Protein AF-A0A9N9PAX4-F1 (afdb_monomer)

Organism: NCBI:txid1348616

Radius of gyration: 26.71 Å; Cα contacts (8 Å, |Δi|>4): 112; chains: 1; bounding box: 55×25×92 Å

Foldseek 3Di:
DCPDPVLLVVLLLVLVVVLLVVLVCCLVPVLVLVLVLLVLLLVLLVVLLVDDLVRCLVCLVVNLVSLVVNLVSLVVSLVVLVVVLVVLVDDDSPVSLVVSCPDDPVSVVSSVVSVVVSVVVSVVSVVVSVVSVVSSVVSVVSSVLSVVCNVVVDSVSSVVVSVVSNVCSVVSNVVSVVVVVVSVVVNVVSVPSDPDPPPCPPVVVVVVVVVVVVVVVVVVVD

Sequence (222 aa):
CYVDEFSSIHNFTTFLKGITNNAKVYSKKILPLSILVIQSIQDFTENYVLIDFDEFKNKINGIANKANKSYEETRCIEKLYNAILESFKTKQDNKDANRAIKKDKESKLAAAAACLIRDVLKTSIENFVTALTKIESFFAILKCELSYLAHNPDESEIKKHYDKCNKGIKTIIGECKYFIGMILDCQANLEVIPDKVNENYVEQWVLKKTSQDRQTISLLES

Mean predicted aligned error: 11.94 Å

Structure (mmCIF, N/CA/C/O backbone):
data_AF-A0A9N9PAX4-F1
#
_entry.id   AF-A0A9N9PAX4-F1
#
loop_
_atom_site.group_PDB
_atom_site.id
_atom_site.type_symbol
_atom_site.label_atom_id
_atom_site.label_alt_id
_atom_site.label_comp_id
_atom_site.label_asym_id
_atom_site.label_entity_id
_atom_site.label_seq_id
_atom_site.pdbx_PDB_ins_code
_atom_site.Cartn_x
_atom_site.Cartn_y
_atom_site.Cartn_z
_atom_site.occupancy
_atom_site.B_iso_or_equiv
_atom_site.auth_seq_id
_atom_site.auth_comp_id
_atom_site.auth_asym_id
_atom_site.auth_atom_id
_atom_site.pdbx_PDB_model_num
ATOM 1 N N . CYS A 1 1 ? 33.512 13.192 -42.344 1.00 34.47 1 CYS A N 1
ATOM 2 C CA . CYS A 1 1 ? 33.618 12.886 -40.901 1.00 34.47 1 CYS A CA 1
ATOM 3 C C . CYS A 1 1 ? 32.754 11.674 -40.568 1.00 34.47 1 CYS A C 1
ATOM 5 O O . CYS A 1 1 ? 31.563 11.823 -40.314 1.00 34.47 1 CYS A O 1
ATOM 7 N N . TYR A 1 2 ? 33.343 10.480 -40.640 1.00 34.81 2 TYR A N 1
ATOM 8 C CA . TYR A 1 2 ? 32.697 9.212 -40.300 1.00 34.81 2 TYR A CA 1
ATOM 9 C C . TYR A 1 2 ? 32.639 9.120 -38.770 1.00 34.81 2 TYR A C 1
ATOM 11 O O . TYR A 1 2 ? 33.615 8.767 -38.120 1.00 34.81 2 TYR A O 1
ATOM 19 N N . VAL A 1 3 ? 31.545 9.578 -38.161 1.00 43.00 3 VAL A N 1
ATOM 20 C CA . VAL A 1 3 ? 31.326 9.321 -36.731 1.00 43.00 3 VAL A CA 1
ATOM 21 C C . VAL A 1 3 ? 30.828 7.883 -36.631 1.00 43.00 3 VAL A C 1
ATOM 23 O O . VAL A 1 3 ? 29.773 7.575 -37.177 1.00 43.00 3 VAL A O 1
ATOM 26 N N . ASP A 1 4 ? 31.615 7.037 -35.986 1.00 52.03 4 ASP A N 1
ATOM 27 C CA . ASP A 1 4 ? 31.502 5.581 -35.923 1.00 52.03 4 ASP A CA 1
ATOM 28 C C . ASP A 1 4 ? 30.078 5.082 -35.577 1.00 52.03 4 ASP A C 1
ATOM 30 O O . ASP A 1 4 ? 29.556 5.348 -34.490 1.00 52.03 4 ASP A O 1
ATOM 34 N N . GLU A 1 5 ? 29.415 4.395 -36.516 1.00 51.00 5 GLU A N 1
ATOM 35 C CA . GLU A 1 5 ? 28.070 3.811 -36.341 1.00 51.00 5 GLU A CA 1
ATOM 36 C C . GLU A 1 5 ? 28.023 2.807 -35.183 1.00 51.00 5 GLU A C 1
ATOM 38 O O . GLU A 1 5 ? 27.016 2.732 -34.470 1.00 51.00 5 GLU A O 1
ATOM 43 N N . PHE A 1 6 ? 29.140 2.123 -34.919 1.00 51.84 6 PHE A N 1
ATOM 44 C CA . PHE A 1 6 ? 29.277 1.178 -33.813 1.00 51.84 6 PHE A CA 1
ATOM 45 C C . PHE A 1 6 ? 29.072 1.841 -32.445 1.00 51.84 6 PHE A C 1
ATOM 47 O O . PHE A 1 6 ? 28.428 1.263 -31.568 1.00 51.84 6 PHE A O 1
ATOM 54 N N . SER A 1 7 ? 29.522 3.090 -32.271 1.00 56.53 7 SER A N 1
ATOM 55 C CA . SER A 1 7 ? 29.315 3.840 -31.025 1.00 56.53 7 SER A CA 1
ATOM 56 C C . SER A 1 7 ? 27.833 4.169 -30.794 1.00 56.53 7 SER A C 1
ATOM 58 O O . SER A 1 7 ? 27.348 4.108 -29.665 1.00 56.53 7 SER A O 1
ATOM 60 N N . SER A 1 8 ? 27.076 4.462 -31.857 1.00 57.47 8 SER A N 1
ATOM 61 C CA . SER A 1 8 ? 25.647 4.797 -31.756 1.00 57.47 8 SER A CA 1
ATOM 62 C C . SER A 1 8 ? 24.784 3.582 -31.404 1.00 57.47 8 SER A C 1
ATOM 64 O O . SER A 1 8 ? 23.891 3.687 -30.561 1.00 57.47 8 SER A O 1
ATOM 66 N N . ILE A 1 9 ? 25.065 2.427 -32.013 1.00 61.84 9 ILE A N 1
ATOM 67 C CA . ILE A 1 9 ? 24.364 1.161 -31.739 1.00 61.84 9 ILE A CA 1
ATOM 68 C C . ILE A 1 9 ? 24.670 0.672 -30.318 1.00 61.84 9 ILE A C 1
ATOM 70 O O . ILE A 1 9 ? 23.765 0.246 -29.595 1.00 61.84 9 ILE A O 1
ATOM 74 N N . HIS A 1 10 ? 25.924 0.805 -29.876 1.00 63.75 10 HIS A N 1
ATOM 75 C CA . HIS A 1 10 ? 26.328 0.478 -28.511 1.00 63.75 10 HIS A CA 1
ATOM 76 C C . HIS A 1 10 ? 25.602 1.336 -27.462 1.00 63.75 10 HIS A C 1
ATOM 78 O O . HIS A 1 10 ? 25.108 0.807 -26.461 1.00 63.75 10 HIS A O 1
ATOM 84 N N . ASN A 1 11 ? 25.472 2.645 -27.710 1.00 61.34 11 ASN A N 1
ATOM 85 C CA . ASN A 1 11 ? 24.754 3.557 -26.816 1.00 61.34 11 ASN A CA 1
ATOM 86 C C . ASN A 1 11 ? 23.261 3.204 -26.733 1.00 61.34 11 ASN A C 1
ATOM 88 O O . ASN A 1 11 ? 22.702 3.146 -25.638 1.00 61.34 11 ASN A O 1
ATOM 92 N N . PHE A 1 12 ? 22.625 2.907 -27.870 1.00 62.06 12 PHE A N 1
ATOM 93 C CA . PHE A 1 12 ? 21.217 2.506 -27.909 1.00 62.06 12 PHE A CA 1
ATOM 94 C C . PHE A 1 12 ? 20.968 1.166 -27.199 1.00 62.06 12 PHE A C 1
ATOM 96 O O . PHE A 1 12 ? 20.048 1.042 -26.393 1.00 62.06 12 PHE A O 1
ATOM 103 N N . THR A 1 13 ? 21.832 0.177 -27.428 1.00 65.06 13 THR A N 1
ATOM 104 C CA . THR A 1 13 ? 21.750 -1.138 -26.774 1.00 65.06 13 THR A CA 1
ATOM 105 C C . THR A 1 13 ? 21.955 -1.032 -25.263 1.00 65.06 13 THR A C 1
ATOM 107 O O . THR A 1 13 ? 21.238 -1.669 -24.490 1.00 65.06 13 THR A O 1
ATOM 110 N N . THR A 1 14 ? 22.901 -0.202 -24.819 1.00 66.75 14 THR A N 1
ATOM 111 C CA . THR A 1 14 ? 23.119 0.090 -23.392 1.00 66.75 14 THR A CA 1
ATOM 112 C C . THR A 1 14 ? 21.885 0.736 -22.765 1.00 66.75 14 THR A C 1
ATOM 114 O O . THR A 1 14 ? 21.444 0.318 -21.695 1.00 66.75 14 THR A O 1
ATOM 117 N N . PHE A 1 15 ? 21.266 1.686 -23.465 1.00 66.75 15 PHE A N 1
ATOM 118 C CA . PHE A 1 15 ? 20.035 2.333 -23.026 1.00 66.75 15 PHE A CA 1
ATOM 119 C C . PHE A 1 15 ? 18.847 1.354 -22.927 1.00 66.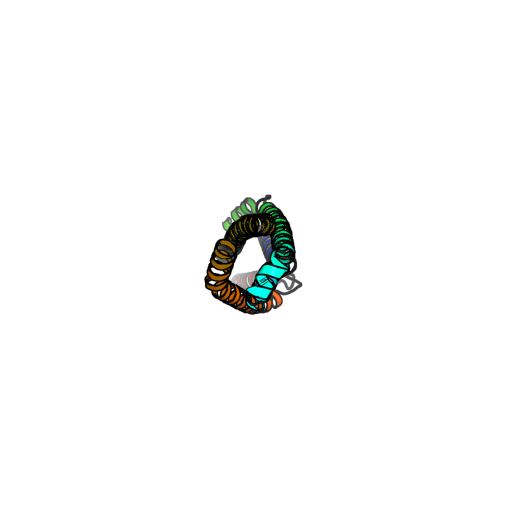75 15 PHE A C 1
ATOM 121 O O . PHE A 1 15 ? 18.178 1.310 -21.893 1.00 66.75 15 PHE A O 1
ATOM 128 N N . LEU A 1 16 ? 18.628 0.493 -23.931 1.00 66.81 16 LEU A N 1
ATOM 129 C CA . LEU A 1 16 ? 17.589 -0.550 -23.887 1.00 66.81 16 LEU A CA 1
ATOM 130 C C . LEU A 1 16 ? 17.791 -1.552 -22.742 1.00 66.81 16 LEU A C 1
ATOM 132 O O . LEU A 1 16 ? 16.827 -1.946 -22.074 1.00 66.81 16 LEU A O 1
ATOM 136 N N . LYS A 1 17 ? 19.043 -1.947 -22.482 1.00 70.81 17 LYS A N 1
ATOM 137 C CA . LYS A 1 17 ? 19.393 -2.775 -21.318 1.00 70.81 17 LYS A CA 1
ATOM 138 C C . LYS A 1 17 ? 19.043 -2.065 -20.010 1.00 70.81 17 LYS A C 1
ATOM 140 O O . LYS A 1 17 ? 18.502 -2.709 -19.114 1.00 70.81 17 LYS A O 1
ATOM 145 N N . GLY A 1 18 ? 19.278 -0.756 -19.922 1.00 67.88 18 GLY A N 1
ATOM 146 C CA . GLY A 1 18 ? 18.869 0.078 -18.789 1.00 67.88 18 GLY A CA 1
ATOM 147 C C . GLY A 1 18 ? 17.359 0.044 -18.537 1.00 67.88 18 GLY A C 1
ATOM 148 O O . GLY A 1 18 ? 16.928 -0.278 -17.432 1.00 67.88 18 GLY A O 1
ATOM 149 N N . ILE A 1 19 ? 16.538 0.272 -19.567 1.00 68.81 19 ILE A N 1
ATOM 150 C CA . ILE A 1 19 ? 15.065 0.221 -19.447 1.00 68.81 19 ILE A CA 1
ATOM 151 C C . ILE A 1 19 ? 14.594 -1.168 -19.032 1.00 68.81 19 ILE A C 1
ATOM 153 O O . ILE A 1 19 ? 13.746 -1.294 -18.151 1.00 68.81 19 ILE A O 1
ATOM 157 N N . THR A 1 20 ? 15.146 -2.215 -19.647 1.00 71.69 20 THR A N 1
ATOM 158 C CA . THR A 1 20 ? 14.759 -3.591 -19.319 1.00 71.69 20 THR A CA 1
ATOM 159 C C . THR A 1 20 ? 15.112 -3.917 -17.874 1.00 71.69 20 THR A C 1
ATOM 161 O O . THR A 1 20 ? 14.304 -4.500 -17.152 1.00 71.69 20 THR A O 1
ATOM 164 N N . ASN A 1 21 ? 16.292 -3.496 -17.415 1.00 73.06 21 ASN A N 1
ATOM 165 C CA . ASN A 1 21 ? 16.671 -3.623 -16.014 1.00 73.06 21 ASN A CA 1
ATOM 166 C C . ASN A 1 21 ? 15.702 -2.861 -15.103 1.00 73.06 21 ASN A C 1
ATOM 168 O O . ASN A 1 21 ? 15.260 -3.429 -14.110 1.00 73.06 21 ASN A O 1
ATOM 172 N N . ASN A 1 22 ? 15.301 -1.639 -15.459 1.00 69.88 22 ASN A N 1
ATOM 173 C CA . ASN A 1 22 ? 14.325 -0.862 -14.690 1.00 69.88 22 ASN A CA 1
ATOM 174 C C . ASN A 1 22 ? 12.957 -1.560 -14.616 1.00 69.88 22 ASN A C 1
ATOM 176 O O . ASN A 1 22 ? 12.382 -1.657 -13.532 1.00 69.88 22 ASN A O 1
ATOM 180 N N . ALA A 1 23 ? 12.462 -2.113 -15.727 1.00 72.94 23 ALA A N 1
ATOM 181 C CA . ALA A 1 23 ? 11.218 -2.883 -15.756 1.00 72.94 23 ALA A CA 1
ATOM 182 C C . ALA A 1 23 ? 11.308 -4.149 -14.884 1.00 72.94 23 ALA A C 1
ATOM 184 O O . ALA A 1 23 ? 10.384 -4.461 -14.131 1.00 72.94 23 ALA A O 1
ATOM 185 N N . LYS A 1 24 ? 12.455 -4.840 -14.901 1.00 75.25 24 LYS A N 1
ATOM 186 C CA . LYS A 1 24 ? 12.714 -5.990 -14.021 1.00 75.25 24 LYS A CA 1
ATOM 187 C C . LYS A 1 24 ? 12.814 -5.591 -12.551 1.00 75.25 24 LYS A C 1
ATOM 189 O O . LYS A 1 24 ? 12.317 -6.324 -11.701 1.00 75.25 24 LYS A O 1
ATOM 194 N N . VAL A 1 25 ? 13.436 -4.456 -12.229 1.00 72.88 25 VAL A N 1
ATOM 195 C CA . VAL A 1 25 ? 13.474 -3.920 -10.859 1.00 72.88 25 VAL A CA 1
ATOM 196 C C . VAL A 1 25 ? 12.058 -3.599 -10.391 1.00 72.88 25 VAL A C 1
ATOM 198 O O . VAL A 1 25 ? 11.683 -4.008 -9.294 1.00 72.88 25 VAL A O 1
ATOM 201 N N . TYR A 1 26 ? 11.241 -2.960 -11.231 1.00 72.56 26 TYR A N 1
ATOM 202 C CA . TYR A 1 26 ? 9.835 -2.721 -10.918 1.00 72.56 26 TYR A CA 1
ATOM 203 C C . TYR A 1 26 ? 9.083 -4.031 -10.642 1.00 72.56 26 TYR A C 1
ATOM 205 O O . TYR A 1 26 ? 8.538 -4.209 -9.555 1.00 72.56 26 TYR A O 1
ATOM 213 N N . SER A 1 27 ? 9.151 -4.988 -11.568 1.00 76.25 27 SER A N 1
ATOM 214 C CA . SER A 1 27 ? 8.491 -6.293 -11.446 1.00 76.25 27 SER A CA 1
ATOM 215 C C . SER A 1 27 ? 8.945 -7.088 -10.214 1.00 76.25 27 SER A C 1
ATOM 217 O O . SER A 1 27 ? 8.116 -7.597 -9.468 1.00 76.25 27 SER A O 1
ATOM 219 N N . LYS A 1 28 ? 10.256 -7.181 -9.957 1.00 75.19 28 LYS A N 1
ATOM 220 C CA . LYS A 1 28 ? 10.811 -8.057 -8.908 1.00 75.19 28 LYS A CA 1
ATOM 221 C C . LYS A 1 28 ? 10.899 -7.410 -7.531 1.00 75.19 28 LYS A C 1
ATOM 223 O O . LYS A 1 28 ? 11.091 -8.124 -6.548 1.00 75.19 28 LYS A O 1
ATOM 228 N N . LYS A 1 29 ? 10.867 -6.079 -7.448 1.00 72.81 29 LYS A N 1
ATOM 229 C CA . LYS A 1 29 ? 11.072 -5.346 -6.189 1.00 72.81 29 LYS A CA 1
ATOM 230 C C . LYS A 1 29 ? 9.888 -4.456 -5.846 1.00 72.81 29 LYS A C 1
ATOM 232 O O . LYS A 1 29 ? 9.397 -4.552 -4.731 1.00 72.81 29 LYS A O 1
ATOM 237 N N . ILE A 1 30 ? 9.416 -3.630 -6.778 1.00 74.25 30 ILE A N 1
ATOM 238 C CA . ILE A 1 30 ? 8.354 -2.652 -6.490 1.00 74.25 30 ILE A CA 1
ATOM 239 C C . ILE A 1 30 ? 7.002 -3.323 -6.354 1.00 74.25 30 ILE A C 1
ATOM 241 O O . ILE A 1 30 ? 6.330 -3.139 -5.345 1.00 74.25 30 ILE A O 1
ATOM 245 N N . LEU A 1 31 ? 6.637 -4.139 -7.337 1.00 77.25 31 LEU A N 1
ATOM 246 C CA . LEU A 1 31 ? 5.312 -4.731 -7.410 1.00 77.25 31 LEU A CA 1
ATOM 247 C C . LEU A 1 31 ? 4.992 -5.646 -6.210 1.00 77.25 31 LEU A C 1
ATOM 249 O O . LEU A 1 31 ? 3.940 -5.451 -5.603 1.00 77.25 31 LEU A O 1
ATOM 253 N N . PRO A 1 32 ? 5.891 -6.548 -5.754 1.00 79.62 32 PRO A N 1
ATOM 254 C CA . PRO A 1 32 ? 5.657 -7.327 -4.538 1.00 79.62 32 PRO A CA 1
ATOM 255 C C . PRO A 1 32 ? 5.479 -6.449 -3.296 1.00 79.62 32 PRO A C 1
ATOM 257 O O . PRO A 1 32 ? 4.654 -6.750 -2.439 1.00 79.62 32 PRO A O 1
ATOM 260 N N . LEU A 1 33 ? 6.213 -5.335 -3.203 1.00 75.81 33 LEU A N 1
ATOM 261 C CA . LEU A 1 33 ? 6.048 -4.387 -2.103 1.00 75.81 33 LEU A CA 1
ATOM 262 C C . LEU A 1 33 ? 4.712 -3.632 -2.199 1.00 75.81 33 LEU A C 1
ATOM 264 O O . LEU A 1 33 ? 4.109 -3.386 -1.160 1.00 75.81 33 LEU A O 1
ATOM 268 N N . SER A 1 34 ? 4.217 -3.295 -3.404 1.00 76.62 34 SER A N 1
ATOM 269 C CA . SER A 1 34 ? 2.865 -2.722 -3.584 1.00 76.62 34 SER A CA 1
ATOM 270 C C . SER A 1 34 ? 1.794 -3.670 -3.048 1.00 76.62 34 SER A C 1
ATOM 272 O O . SER A 1 34 ? 0.882 -3.239 -2.347 1.00 76.62 34 SER A O 1
ATOM 274 N N . ILE A 1 35 ? 1.930 -4.964 -3.359 1.00 82.00 35 ILE A N 1
ATOM 275 C CA . ILE A 1 35 ? 1.006 -6.014 -2.918 1.00 82.00 35 ILE A CA 1
ATOM 276 C C . ILE A 1 35 ? 0.988 -6.092 -1.392 1.00 82.00 35 ILE A C 1
ATOM 278 O O . ILE A 1 35 ? -0.086 -6.058 -0.799 1.00 82.00 35 ILE A O 1
ATOM 282 N N . LEU A 1 36 ? 2.164 -6.123 -0.757 1.00 79.81 36 LEU A N 1
ATOM 283 C CA . LEU A 1 36 ? 2.277 -6.232 0.700 1.00 79.81 36 LEU A CA 1
ATOM 284 C C . LEU A 1 36 ? 1.598 -5.071 1.444 1.00 79.81 36 LEU A C 1
ATOM 286 O O . LEU A 1 36 ? 0.942 -5.304 2.457 1.00 79.81 36 LEU A O 1
ATOM 290 N N . VAL A 1 37 ? 1.707 -3.835 0.941 1.00 77.94 37 VAL A N 1
ATOM 291 C CA . VAL A 1 37 ? 0.999 -2.672 1.518 1.00 77.94 37 VAL A CA 1
ATOM 292 C C . VAL A 1 37 ? -0.502 -2.904 1.495 1.00 77.94 37 VAL A C 1
ATOM 294 O O . VAL A 1 37 ? -1.186 -2.740 2.502 1.00 77.94 37 VAL A O 1
ATOM 297 N N . ILE A 1 38 ? -1.016 -3.239 0.316 1.00 83.69 38 ILE A N 1
ATOM 298 C CA . ILE A 1 38 ? -2.453 -3.302 0.077 1.00 83.69 38 ILE A CA 1
ATOM 299 C C . ILE A 1 38 ? -3.060 -4.469 0.846 1.00 83.69 38 ILE A C 1
ATOM 301 O O . ILE A 1 38 ? -4.136 -4.307 1.414 1.00 83.69 38 ILE A O 1
ATOM 305 N N . GLN A 1 39 ? -2.331 -5.581 0.956 1.00 83.69 39 GLN A N 1
ATOM 306 C CA . GLN A 1 39 ? -2.681 -6.701 1.825 1.00 83.69 39 GLN A CA 1
ATOM 307 C C . GLN A 1 39 ? -2.717 -6.290 3.300 1.00 83.69 39 GLN A C 1
ATOM 309 O O . GLN A 1 39 ? -3.703 -6.574 3.963 1.00 83.69 39 GLN A O 1
ATOM 314 N N . SER A 1 40 ? -1.724 -5.550 3.809 1.00 81.94 40 SER A N 1
ATOM 315 C CA . SER A 1 40 ? -1.742 -5.076 5.206 1.00 81.94 40 SER A CA 1
ATOM 316 C C . SER A 1 40 ? -2.954 -4.178 5.504 1.00 81.94 40 SER A C 1
ATOM 318 O O . SER A 1 40 ? -3.620 -4.332 6.533 1.00 81.94 40 SER A O 1
ATOM 320 N N . ILE A 1 41 ? -3.297 -3.270 4.582 1.00 83.81 41 ILE A N 1
ATOM 321 C CA . ILE A 1 41 ? -4.483 -2.406 4.705 1.00 83.81 41 ILE A CA 1
ATOM 322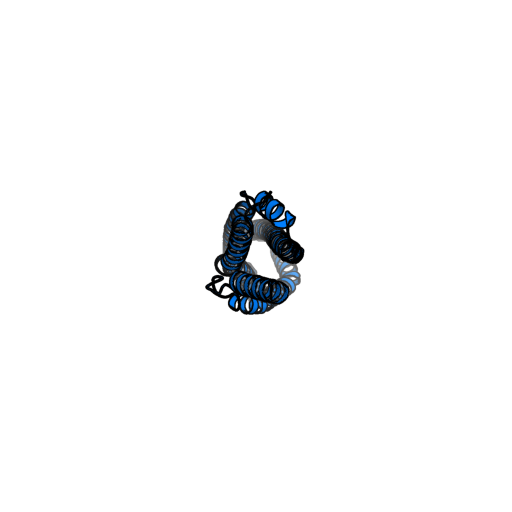 C C . ILE A 1 41 ? -5.765 -3.237 4.651 1.00 83.81 41 ILE A C 1
ATOM 324 O O . ILE A 1 41 ? -6.673 -3.033 5.464 1.00 83.81 41 ILE A O 1
ATOM 328 N N . GLN A 1 42 ? -5.849 -4.172 3.706 1.00 86.94 42 GLN A N 1
ATOM 329 C CA . GLN A 1 42 ? -7.001 -5.050 3.554 1.00 86.94 42 GLN A CA 1
ATOM 330 C C . GLN A 1 42 ? -7.197 -5.903 4.809 1.00 86.94 42 GLN A C 1
ATOM 332 O O . GLN A 1 42 ? -8.279 -5.878 5.384 1.00 86.94 42 GLN A O 1
ATOM 337 N N . ASP A 1 43 ? -6.147 -6.553 5.305 1.00 85.19 43 ASP A N 1
ATOM 338 C CA . ASP A 1 43 ? -6.192 -7.376 6.512 1.00 85.19 43 ASP A CA 1
ATOM 339 C C . ASP A 1 43 ? -6.666 -6.560 7.719 1.00 85.19 43 ASP A C 1
ATOM 341 O O . ASP A 1 43 ? -7.520 -7.010 8.488 1.00 85.19 43 ASP A O 1
ATOM 345 N N . PHE A 1 44 ? -6.152 -5.339 7.902 1.00 85.81 44 PHE A N 1
ATOM 346 C CA . PHE A 1 44 ? -6.608 -4.470 8.987 1.00 85.81 44 PHE A CA 1
ATOM 347 C C . PHE A 1 44 ? -8.102 -4.145 8.862 1.00 85.81 44 PHE A C 1
ATOM 349 O O . PHE A 1 44 ? -8.854 -4.270 9.832 1.00 85.81 44 PHE A O 1
ATOM 356 N N . THR A 1 45 ? -8.530 -3.730 7.670 1.00 86.25 45 THR A N 1
ATOM 357 C CA . THR A 1 45 ? -9.900 -3.264 7.429 1.00 86.25 45 THR A CA 1
ATOM 358 C C . THR A 1 45 ? -10.927 -4.391 7.458 1.00 86.25 45 THR A C 1
ATOM 360 O O . THR A 1 45 ? -12.000 -4.215 8.037 1.00 86.25 45 THR A O 1
ATOM 363 N N . GLU A 1 46 ? -10.589 -5.566 6.930 1.00 85.38 46 GLU A N 1
ATOM 364 C CA . GLU A 1 46 ? -11.423 -6.767 6.988 1.00 85.38 46 GLU A CA 1
ATOM 365 C C . GLU A 1 46 ? -11.588 -7.264 8.429 1.00 85.38 46 GLU A C 1
ATOM 367 O O . GLU A 1 46 ? -12.698 -7.575 8.853 1.00 85.38 46 GLU A O 1
ATOM 372 N N . ASN A 1 47 ? -10.529 -7.239 9.241 1.00 83.88 47 ASN A N 1
ATOM 373 C CA . ASN A 1 47 ? -10.645 -7.576 10.662 1.00 83.88 47 ASN A CA 1
ATOM 374 C C . ASN A 1 47 ? -11.554 -6.606 11.435 1.00 83.88 47 ASN A C 1
ATOM 376 O O . ASN A 1 47 ? -12.208 -7.013 12.392 1.00 83.88 47 ASN A O 1
ATOM 380 N N . TYR A 1 48 ? -11.585 -5.331 11.047 1.00 83.50 48 TYR A N 1
ATOM 381 C CA . TYR A 1 48 ? -12.397 -4.313 11.715 1.00 83.50 48 TYR A CA 1
ATOM 382 C C . TYR A 1 48 ? -13.897 -4.473 11.411 1.00 83.50 48 TYR A C 1
ATOM 384 O O . TYR A 1 48 ? -14.719 -4.232 12.287 1.00 83.50 48 TYR A O 1
ATOM 392 N N . VAL A 1 49 ? -14.277 -4.904 10.200 1.00 83.31 49 VAL A N 1
ATOM 393 C CA . VAL A 1 49 ? -15.701 -5.114 9.847 1.00 83.31 49 VAL A CA 1
ATOM 394 C C . VAL A 1 49 ? -16.309 -6.384 10.427 1.00 83.31 49 VAL A C 1
ATOM 396 O O . VAL A 1 49 ? -17.531 -6.496 10.470 1.00 83.31 49 VAL A O 1
ATOM 399 N N . LEU A 1 50 ? -15.480 -7.353 10.818 1.00 86.50 50 LEU A N 1
ATOM 400 C CA . LEU A 1 50 ? -15.945 -8.646 11.324 1.00 86.50 50 LEU A CA 1
ATOM 401 C C . LEU A 1 50 ? -16.416 -8.594 12.778 1.00 86.50 50 LEU A C 1
ATOM 403 O O . LEU A 1 50 ? -17.095 -9.518 13.214 1.00 86.50 50 LEU A O 1
ATOM 407 N N . ILE A 1 51 ? -16.060 -7.539 13.508 1.00 89.19 51 ILE A N 1
ATOM 408 C CA . ILE A 1 51 ? -16.373 -7.401 14.929 1.00 89.19 51 ILE A CA 1
ATOM 409 C C . ILE A 1 51 ? -17.576 -6.477 15.133 1.00 89.19 51 ILE A C 1
ATOM 411 O O . ILE A 1 51 ? -17.701 -5.416 14.506 1.00 89.19 51 ILE A O 1
ATOM 415 N N . ASP A 1 52 ? -18.476 -6.874 16.027 1.00 92.81 52 ASP A N 1
ATOM 416 C CA . ASP A 1 52 ? -19.586 -6.023 16.449 1.00 92.81 52 ASP A CA 1
ATOM 417 C C . ASP A 1 52 ? -19.116 -4.920 17.418 1.00 92.81 52 ASP A C 1
ATOM 419 O O . ASP A 1 52 ? -17.930 -4.784 17.731 1.00 92.81 52 ASP A O 1
ATOM 423 N N . PHE A 1 53 ? -20.046 -4.070 17.854 1.00 92.62 53 PHE A N 1
ATOM 424 C CA . PHE A 1 53 ? -19.717 -2.953 18.736 1.00 92.62 53 PHE A CA 1
ATOM 425 C C . PHE A 1 53 ? -19.200 -3.406 20.111 1.00 92.62 53 PHE A C 1
ATOM 427 O O . PHE A 1 53 ? -18.257 -2.808 20.635 1.00 92.62 53 PHE A O 1
ATOM 434 N N . ASP A 1 54 ? -19.785 -4.456 20.684 1.00 93.31 54 ASP A N 1
ATOM 435 C CA . ASP A 1 54 ? -19.409 -4.941 22.013 1.00 93.31 54 ASP A CA 1
ATOM 436 C C . ASP A 1 54 ? -18.024 -5.594 21.966 1.00 93.31 54 ASP A C 1
ATOM 438 O O . ASP A 1 54 ? -17.163 -5.345 22.817 1.00 93.31 54 ASP A O 1
ATOM 442 N N . GLU A 1 55 ? -17.761 -6.372 20.919 1.00 92.69 55 GLU A N 1
ATOM 443 C CA . GLU A 1 55 ? -16.455 -6.950 20.644 1.00 92.69 55 GLU A CA 1
ATOM 444 C C . GLU A 1 55 ? -15.402 -5.867 20.366 1.00 92.69 55 GLU A C 1
ATOM 446 O O . GLU A 1 55 ? -14.294 -5.941 20.909 1.00 92.69 55 GLU A O 1
ATOM 451 N N . PHE A 1 56 ? -15.745 -4.832 19.592 1.00 92.69 56 PHE A N 1
ATOM 452 C CA . PHE A 1 56 ? -14.885 -3.668 19.362 1.00 92.69 56 PHE A CA 1
ATOM 453 C C . PHE A 1 56 ? -14.496 -2.984 20.673 1.00 92.69 56 PHE A C 1
ATOM 455 O O . PHE A 1 56 ? -13.305 -2.791 20.937 1.00 92.69 56 PHE A O 1
ATOM 462 N N . LYS A 1 57 ? -15.482 -2.674 21.521 1.00 92.69 57 LYS A N 1
ATOM 463 C CA . LYS A 1 57 ? -15.278 -2.034 22.826 1.00 92.69 57 LYS A CA 1
ATOM 464 C C . LYS A 1 57 ? -14.344 -2.867 23.707 1.00 92.69 57 LYS A C 1
ATOM 466 O O . LYS A 1 57 ? -13.380 -2.336 24.257 1.00 92.69 57 LYS A O 1
ATOM 471 N N . ASN A 1 58 ? -14.565 -4.179 23.772 1.00 92.38 58 ASN A N 1
ATOM 472 C CA . ASN A 1 58 ? -13.748 -5.095 24.572 1.00 92.38 58 ASN A CA 1
ATOM 473 C C . ASN A 1 58 ? -12.320 -5.275 24.026 1.00 92.38 58 ASN A C 1
ATOM 475 O O . ASN A 1 58 ? -11.398 -5.582 24.784 1.00 92.38 58 ASN A O 1
ATOM 479 N N . LYS A 1 59 ? -12.114 -5.086 22.717 1.00 92.50 59 LYS A N 1
ATOM 480 C CA . LYS A 1 59 ? -10.823 -5.304 22.042 1.00 92.50 59 LYS A CA 1
ATOM 481 C C . LYS A 1 59 ? -10.110 -4.017 21.640 1.00 92.50 59 LYS A C 1
ATOM 483 O O . LYS A 1 59 ? -9.073 -4.104 20.981 1.00 92.50 59 LYS A O 1
ATOM 488 N N . ILE A 1 60 ? -10.589 -2.845 22.056 1.00 91.94 60 ILE A N 1
ATOM 489 C CA . ILE A 1 60 ? -10.093 -1.545 21.581 1.00 91.94 60 ILE A CA 1
ATOM 490 C C . ILE A 1 60 ? -8.569 -1.381 21.713 1.00 91.94 60 ILE A C 1
ATOM 492 O O . ILE A 1 60 ? -7.920 -0.926 20.775 1.00 91.94 60 ILE A O 1
ATOM 496 N N . ASN A 1 61 ? -7.967 -1.877 22.801 1.00 90.94 61 ASN A N 1
ATOM 497 C CA . ASN A 1 61 ? -6.508 -1.915 22.979 1.00 90.94 61 ASN A CA 1
ATOM 498 C C . ASN A 1 61 ? -5.797 -2.799 21.939 1.00 90.94 61 ASN A C 1
ATOM 500 O O . ASN A 1 61 ? -4.776 -2.420 21.367 1.00 90.94 61 ASN A O 1
ATOM 504 N N . GLY A 1 62 ? -6.342 -3.985 21.662 1.00 90.94 62 GLY A N 1
ATOM 505 C CA . GLY A 1 62 ? -5.813 -4.878 20.632 1.00 90.94 62 GLY A CA 1
ATOM 506 C C . GLY A 1 62 ? -5.926 -4.271 19.232 1.00 90.94 62 GLY A C 1
ATOM 507 O O . GLY A 1 62 ? -5.016 -4.420 18.418 1.00 90.94 62 GLY A O 1
ATOM 508 N N . ILE A 1 63 ? -7.008 -3.538 18.967 1.00 90.69 63 ILE A N 1
ATOM 509 C CA . ILE A 1 63 ? -7.225 -2.836 17.697 1.00 90.69 63 ILE A CA 1
ATOM 510 C C . ILE A 1 63 ? -6.260 -1.651 17.572 1.00 90.69 63 ILE A C 1
ATOM 512 O O . ILE A 1 63 ? -5.657 -1.484 16.514 1.00 90.69 63 ILE A O 1
ATOM 516 N N . ALA A 1 64 ? -6.027 -0.893 18.649 1.00 91.19 64 ALA A N 1
ATOM 517 C CA . ALA A 1 64 ? -5.020 0.170 18.689 1.00 91.19 64 ALA A CA 1
ATOM 518 C C . ALA A 1 64 ? -3.616 -0.371 18.371 1.00 91.19 64 ALA A C 1
ATOM 520 O O . ALA A 1 64 ? -2.894 0.202 17.553 1.00 91.19 64 ALA A O 1
ATOM 521 N N . ASN A 1 65 ? -3.253 -1.523 18.944 1.00 90.19 65 ASN A N 1
ATOM 522 C CA . ASN A 1 65 ? -1.983 -2.192 18.659 1.00 90.19 65 ASN A CA 1
ATOM 523 C C . ASN A 1 65 ? -1.876 -2.641 17.196 1.00 90.19 65 ASN A C 1
ATOM 525 O O . ASN A 1 65 ? -0.831 -2.449 16.572 1.00 90.19 65 ASN A O 1
ATOM 529 N N . LYS A 1 66 ? -2.953 -3.196 16.621 1.00 88.69 66 LYS A N 1
ATOM 530 C CA . LYS A 1 66 ? -3.000 -3.541 15.191 1.00 88.69 66 LYS A CA 1
ATOM 531 C C . LYS A 1 66 ? -2.857 -2.299 14.308 1.00 88.69 66 LYS A C 1
ATOM 533 O O . LYS A 1 66 ? -2.054 -2.324 13.385 1.00 88.69 66 LYS A O 1
ATOM 538 N N . ALA A 1 67 ? -3.551 -1.206 14.629 1.00 87.94 67 ALA A N 1
ATOM 539 C CA . ALA A 1 67 ? -3.438 0.058 13.898 1.00 87.94 67 ALA A CA 1
ATOM 540 C C . ALA A 1 67 ? -2.009 0.619 13.967 1.00 87.94 67 ALA A C 1
ATOM 542 O O . ALA A 1 67 ? -1.480 1.094 12.966 1.00 87.94 67 ALA A O 1
ATOM 543 N N . ASN A 1 68 ? -1.345 0.504 15.123 1.00 89.38 68 ASN A N 1
ATOM 544 C CA . ASN A 1 68 ? 0.059 0.878 15.267 1.00 89.38 68 ASN A CA 1
ATOM 545 C C . ASN A 1 68 ? 0.996 -0.028 14.451 1.00 89.38 68 ASN A C 1
ATOM 547 O O . ASN A 1 68 ? 1.959 0.458 13.866 1.00 89.38 68 ASN A O 1
ATOM 551 N N . LYS A 1 69 ? 0.713 -1.332 14.367 1.00 88.44 69 LYS A N 1
ATOM 552 C CA . LYS A 1 69 ? 1.476 -2.243 13.505 1.00 88.44 69 LYS A CA 1
ATOM 553 C C . LYS A 1 69 ? 1.334 -1.857 12.029 1.00 88.44 69 LYS A C 1
ATOM 555 O O . LYS A 1 69 ? 2.347 -1.708 11.355 1.00 88.44 69 LYS A O 1
ATOM 560 N N . SER A 1 70 ? 0.109 -1.617 11.556 1.00 85.56 70 SER A N 1
ATOM 561 C CA . SER A 1 70 ? -0.156 -1.167 10.181 1.00 85.56 70 SER A CA 1
ATOM 562 C C . SER A 1 70 ? 0.475 0.198 9.880 1.00 85.56 70 SER A C 1
ATOM 564 O O . SER A 1 70 ? 0.977 0.406 8.776 1.00 85.56 70 SER A O 1
ATOM 566 N N . TYR A 1 71 ? 0.521 1.106 10.865 1.00 88.69 71 TYR A N 1
ATOM 567 C CA . TYR A 1 71 ? 1.278 2.360 10.779 1.00 88.69 71 TYR A CA 1
ATOM 568 C C . TYR A 1 71 ? 2.770 2.104 10.512 1.00 88.69 71 TYR A C 1
ATOM 570 O O . TYR A 1 71 ? 3.309 2.607 9.527 1.00 88.69 71 TYR A O 1
ATOM 578 N N . GLU A 1 72 ? 3.434 1.297 11.346 1.00 86.88 72 GLU A N 1
ATOM 579 C CA . GLU A 1 72 ? 4.870 1.020 11.193 1.00 86.88 72 GLU A CA 1
ATOM 580 C C . GLU A 1 72 ? 5.186 0.256 9.898 1.00 86.88 72 GLU A C 1
ATOM 582 O O . GLU A 1 72 ? 6.189 0.546 9.243 1.00 86.88 72 GLU A O 1
ATOM 587 N N . GLU A 1 73 ? 4.325 -0.681 9.491 1.00 83.94 73 GLU A N 1
ATOM 588 C CA . GLU A 1 73 ? 4.444 -1.397 8.215 1.00 83.94 73 GLU A CA 1
ATOM 589 C C . GLU A 1 73 ? 4.331 -0.435 7.025 1.00 83.94 73 GLU A C 1
ATOM 591 O O . GLU A 1 73 ? 5.225 -0.409 6.176 1.00 83.94 73 GLU A O 1
ATOM 596 N N . THR A 1 74 ? 3.296 0.413 6.996 1.00 83.56 74 THR A N 1
ATOM 597 C CA . THR A 1 74 ? 3.094 1.406 5.925 1.00 83.56 74 THR A CA 1
ATOM 598 C C . THR A 1 74 ? 4.279 2.363 5.840 1.00 83.56 74 THR A C 1
ATOM 600 O O . THR A 1 74 ? 4.826 2.573 4.759 1.00 83.56 74 THR A O 1
ATOM 603 N N . ARG A 1 75 ? 4.738 2.874 6.986 1.00 85.06 75 ARG A N 1
ATOM 604 C CA . ARG A 1 75 ? 5.893 3.772 7.092 1.00 85.06 75 ARG A CA 1
ATOM 605 C C . ARG A 1 75 ? 7.192 3.115 6.622 1.00 85.06 75 ARG A C 1
ATOM 607 O O . ARG A 1 75 ? 8.022 3.748 5.966 1.00 85.06 75 ARG A O 1
ATOM 614 N N . CYS A 1 76 ? 7.410 1.847 6.969 1.00 83.88 76 CYS A N 1
ATOM 615 C CA . CYS A 1 76 ? 8.571 1.091 6.502 1.00 83.88 76 CYS A CA 1
ATOM 616 C C . CYS A 1 76 ? 8.544 0.943 4.977 1.00 83.88 76 CYS A C 1
ATOM 618 O O . CYS A 1 76 ? 9.554 1.183 4.308 1.00 83.88 76 CYS A O 1
ATOM 620 N N . ILE A 1 77 ? 7.377 0.618 4.419 1.00 80.50 77 ILE A N 1
ATOM 621 C CA . ILE A 1 77 ? 7.224 0.457 2.977 1.00 80.50 77 ILE A CA 1
ATOM 622 C C . ILE A 1 77 ? 7.363 1.804 2.257 1.00 80.50 77 ILE A C 1
ATOM 624 O O . ILE A 1 77 ? 8.059 1.864 1.245 1.00 80.50 77 ILE A O 1
ATOM 628 N N . GLU A 1 78 ? 6.836 2.903 2.800 1.00 83.50 78 GLU A N 1
ATOM 629 C CA . GLU A 1 78 ? 7.054 4.248 2.248 1.00 83.50 78 GLU A CA 1
ATOM 630 C C . GLU A 1 78 ? 8.551 4.574 2.122 1.00 83.50 78 GLU A C 1
ATOM 632 O O . GLU A 1 78 ? 9.013 5.012 1.065 1.00 83.50 78 GLU A O 1
ATOM 637 N N . LYS A 1 79 ? 9.348 4.284 3.159 1.00 82.50 79 LYS A N 1
ATOM 638 C CA . LYS A 1 79 ? 10.809 4.474 3.115 1.00 82.50 79 LYS A CA 1
ATOM 639 C C . LYS A 1 79 ? 11.472 3.652 2.010 1.00 82.50 79 LYS A C 1
ATOM 641 O O . LYS A 1 79 ? 12.382 4.156 1.351 1.00 82.50 79 LYS A O 1
ATOM 646 N N . LEU A 1 80 ? 11.025 2.414 1.788 1.00 78.50 80 LEU A N 1
ATOM 647 C CA . LEU A 1 80 ? 11.522 1.578 0.690 1.00 78.50 80 LEU A CA 1
ATOM 648 C C . LEU A 1 80 ? 11.173 2.187 -0.674 1.00 78.50 80 LEU A C 1
ATOM 650 O O . LEU A 1 80 ? 12.046 2.280 -1.538 1.00 78.50 80 LEU A O 1
ATOM 654 N N . TYR A 1 81 ? 9.937 2.659 -0.856 1.00 77.94 81 TYR A N 1
ATOM 655 C CA . TYR A 1 81 ? 9.517 3.333 -2.088 1.00 77.94 81 TYR A CA 1
ATOM 656 C C . TYR A 1 81 ? 10.314 4.608 -2.356 1.00 77.94 81 TYR A C 1
ATOM 658 O O . TYR A 1 81 ? 10.754 4.824 -3.484 1.00 77.94 81 TYR A O 1
ATOM 666 N N . ASN A 1 82 ? 10.565 5.413 -1.324 1.00 79.19 82 ASN A N 1
ATOM 667 C CA . ASN A 1 82 ? 11.409 6.599 -1.427 1.00 79.19 82 ASN A CA 1
ATOM 668 C C . ASN A 1 82 ? 12.851 6.240 -1.814 1.00 79.19 82 ASN A C 1
ATOM 670 O O . ASN A 1 82 ? 13.414 6.868 -2.707 1.00 79.19 82 ASN A O 1
ATOM 674 N N . ALA A 1 83 ? 13.436 5.192 -1.224 1.00 76.75 83 ALA A N 1
ATOM 675 C CA . ALA A 1 83 ? 14.774 4.727 -1.599 1.00 76.75 83 ALA A CA 1
ATOM 676 C C . ALA A 1 83 ? 14.846 4.274 -3.069 1.00 76.75 83 ALA A C 1
ATOM 678 O O . ALA A 1 83 ? 15.823 4.563 -3.764 1.00 76.75 83 ALA A O 1
ATOM 679 N N . ILE A 1 84 ? 13.800 3.608 -3.569 1.00 72.94 84 ILE A N 1
ATOM 680 C CA . ILE A 1 84 ? 13.734 3.240 -4.985 1.00 72.94 84 ILE A CA 1
ATOM 681 C C . ILE A 1 84 ? 13.543 4.483 -5.860 1.00 72.94 84 ILE A C 1
ATOM 683 O O . ILE A 1 84 ? 14.237 4.621 -6.866 1.00 72.94 84 ILE A O 1
ATOM 687 N N . LEU A 1 85 ? 12.673 5.418 -5.484 1.00 74.06 85 LEU A N 1
ATOM 688 C CA . LEU A 1 85 ? 12.488 6.665 -6.223 1.00 74.06 85 LEU A CA 1
ATOM 689 C C . LEU A 1 85 ? 13.803 7.456 -6.339 1.00 74.06 85 LEU A C 1
ATOM 691 O O . LEU A 1 85 ? 14.107 7.985 -7.407 1.00 74.06 85 LEU A O 1
ATOM 695 N N . GLU A 1 86 ? 14.620 7.485 -5.284 1.00 73.19 86 GLU A N 1
ATOM 696 C CA . GLU A 1 86 ? 15.964 8.073 -5.330 1.00 73.19 86 GLU A CA 1
ATOM 697 C C . GLU A 1 86 ? 16.892 7.338 -6.309 1.00 73.19 86 GLU A C 1
ATOM 699 O O . GLU A 1 86 ? 17.628 7.988 -7.052 1.00 73.19 86 GLU A O 1
ATOM 704 N N . SER A 1 87 ? 16.800 6.006 -6.410 1.00 66.81 87 SER A N 1
ATOM 705 C CA . SER A 1 87 ? 17.555 5.237 -7.415 1.00 66.81 87 SER A CA 1
ATOM 706 C C . SER A 1 87 ? 17.164 5.571 -8.861 1.00 66.81 87 SER A C 1
ATOM 708 O O . SER A 1 87 ? 18.005 5.512 -9.753 1.00 66.81 87 SER A O 1
ATOM 710 N N . PHE A 1 88 ? 15.917 6.002 -9.093 1.00 63.56 88 PHE A N 1
ATOM 711 C CA . PHE A 1 88 ? 15.469 6.523 -10.389 1.00 63.56 88 PHE A CA 1
ATOM 712 C C . PHE A 1 88 ? 15.940 7.966 -10.654 1.00 63.56 88 PHE A C 1
ATOM 714 O O . PHE A 1 88 ? 15.923 8.413 -11.803 1.00 63.56 88 PHE A O 1
ATOM 721 N N . LYS A 1 89 ? 16.361 8.714 -9.621 1.00 65.75 89 LYS A N 1
ATOM 722 C CA . LYS A 1 89 ? 16.891 10.087 -9.742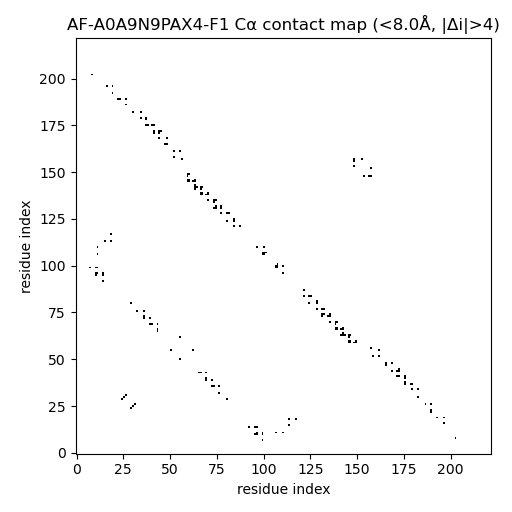 1.00 65.75 89 LYS A CA 1
ATOM 723 C C . LYS A 1 89 ? 18.405 10.114 -9.982 1.00 65.75 89 LYS A C 1
ATOM 725 O O . LYS A 1 89 ? 18.911 11.067 -10.586 1.00 65.75 89 LYS A O 1
ATOM 730 N N . THR A 1 90 ? 19.155 9.104 -9.535 1.00 51.22 90 THR A N 1
ATOM 731 C CA . THR A 1 90 ? 20.621 9.092 -9.625 1.00 51.22 90 THR A CA 1
ATOM 732 C C . THR A 1 90 ? 21.161 8.678 -11.002 1.00 51.22 90 THR A C 1
ATOM 734 O O . THR A 1 90 ? 21.531 7.538 -11.234 1.00 51.22 90 THR A O 1
ATOM 737 N N . LYS A 1 91 ? 21.374 9.719 -11.824 1.00 53.66 91 LYS A N 1
ATOM 738 C CA . LYS A 1 91 ? 22.491 9.938 -12.776 1.00 53.66 91 LYS A CA 1
ATOM 739 C C . LYS A 1 91 ? 22.537 9.118 -14.089 1.00 53.66 91 LYS A C 1
ATOM 741 O O . LYS A 1 91 ? 22.507 7.903 -14.104 1.00 53.66 91 LYS A O 1
ATOM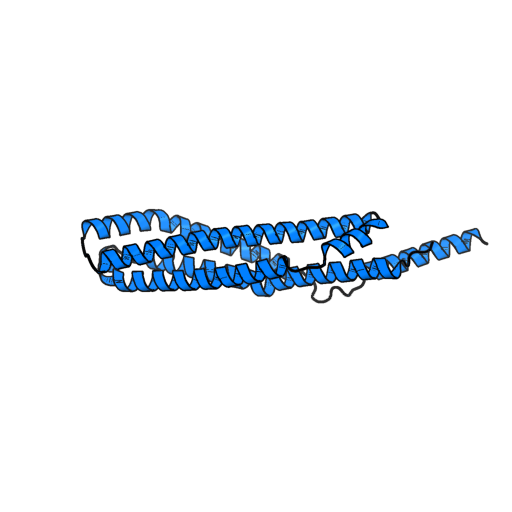 746 N N . GLN A 1 92 ? 22.823 9.865 -15.168 1.00 44.69 92 GLN A N 1
ATOM 747 C CA . GLN A 1 92 ? 23.517 9.478 -16.417 1.00 44.69 92 GLN A CA 1
ATOM 748 C C . GLN A 1 92 ? 22.694 9.258 -17.711 1.00 44.69 92 GLN A C 1
ATOM 750 O O . GLN A 1 92 ? 23.182 9.649 -18.769 1.00 44.69 92 GLN A O 1
ATOM 755 N N . ASP A 1 93 ? 21.441 8.797 -17.680 1.00 51.88 93 ASP A N 1
ATOM 756 C CA . ASP A 1 93 ? 20.760 8.351 -18.924 1.00 51.88 93 ASP A CA 1
ATOM 757 C C . ASP A 1 93 ? 20.418 9.463 -19.935 1.00 51.88 93 ASP A C 1
ATOM 759 O O . ASP A 1 93 ? 20.286 9.229 -21.139 1.00 51.88 93 ASP A O 1
ATOM 763 N N . ASN A 1 94 ? 20.291 10.708 -19.470 1.00 51.34 94 ASN A N 1
ATOM 764 C CA . ASN A 1 94 ? 19.777 11.794 -20.306 1.00 51.34 94 ASN A CA 1
ATOM 765 C C . ASN A 1 94 ? 20.822 12.353 -21.294 1.00 51.34 94 ASN A C 1
ATOM 767 O O . ASN A 1 94 ? 20.461 12.958 -22.300 1.00 51.34 94 ASN A O 1
ATOM 771 N N . LYS A 1 95 ? 22.128 12.181 -21.044 1.00 49.81 95 LYS A N 1
ATOM 772 C CA . LYS A 1 95 ? 23.175 12.691 -21.956 1.00 49.81 95 LYS A CA 1
ATOM 773 C C . LYS A 1 95 ? 23.469 11.727 -23.108 1.00 49.81 95 LYS A C 1
ATOM 775 O O . LYS A 1 95 ? 23.727 12.190 -24.220 1.00 49.81 95 LYS A O 1
ATOM 780 N N . ASP A 1 96 ? 23.363 10.424 -22.867 1.00 49.44 96 ASP A N 1
ATOM 781 C CA . ASP A 1 96 ? 23.656 9.393 -23.866 1.00 49.44 96 ASP A CA 1
ATOM 782 C C . ASP A 1 96 ? 22.458 9.128 -24.792 1.00 49.44 96 ASP A C 1
ATOM 784 O O . ASP A 1 96 ? 22.648 9.025 -26.008 1.00 49.44 96 ASP A O 1
ATOM 788 N N . ALA A 1 97 ? 21.218 9.198 -24.277 1.00 48.91 97 ALA A N 1
ATOM 789 C CA . ALA A 1 97 ? 20.007 9.228 -25.107 1.00 48.91 97 ALA A CA 1
ATOM 790 C C . ALA A 1 97 ? 20.015 10.428 -26.078 1.00 48.91 97 ALA A C 1
ATOM 792 O O . ALA A 1 97 ? 19.822 10.265 -27.283 1.00 48.91 97 ALA A O 1
ATOM 793 N N . ASN A 1 98 ? 20.358 11.629 -25.591 1.00 47.72 98 ASN A N 1
ATOM 794 C CA . ASN A 1 98 ? 20.464 12.845 -26.411 1.00 47.72 98 ASN A CA 1
ATOM 795 C C . ASN A 1 98 ? 21.603 12.813 -27.450 1.00 47.72 98 ASN A C 1
ATOM 797 O O . ASN A 1 98 ? 21.526 13.516 -28.463 1.00 47.72 98 ASN A O 1
ATOM 801 N N . ARG A 1 99 ? 22.647 11.995 -27.251 1.00 49.12 99 ARG A N 1
ATOM 802 C CA . ARG A 1 99 ? 23.688 11.749 -28.267 1.00 49.12 99 ARG A CA 1
ATOM 803 C C . ARG A 1 99 ? 23.246 10.739 -29.328 1.00 49.12 99 ARG A C 1
ATOM 805 O O . ARG A 1 99 ? 23.495 10.990 -30.507 1.00 49.12 99 ARG A O 1
ATOM 812 N N . ALA A 1 100 ? 22.566 9.656 -28.943 1.00 49.44 100 ALA A N 1
ATOM 813 C CA . ALA A 1 100 ? 22.035 8.646 -29.871 1.00 49.44 100 ALA A CA 1
ATOM 814 C C . ALA A 1 100 ? 20.919 9.202 -30.784 1.00 49.44 100 ALA A C 1
ATOM 816 O O . ALA A 1 100 ? 20.820 8.830 -31.954 1.00 49.44 100 ALA A O 1
ATOM 817 N N . ILE A 1 101 ? 20.154 10.180 -30.284 1.00 50.84 101 ILE A N 1
ATOM 818 C CA . ILE A 1 101 ? 19.103 10.923 -31.002 1.00 50.84 101 ILE A CA 1
ATOM 819 C C . ILE A 1 101 ? 19.613 11.615 -32.284 1.00 50.84 101 ILE A C 1
ATOM 821 O O . ILE A 1 101 ? 18.809 11.973 -33.139 1.00 50.84 101 ILE A O 1
ATOM 825 N N . LYS A 1 102 ? 20.921 11.817 -32.499 1.00 50.41 102 LYS A N 1
ATOM 826 C CA . LYS A 1 102 ? 21.403 12.668 -33.606 1.00 50.41 102 LYS A CA 1
ATOM 827 C C . LYS A 1 102 ? 21.463 12.041 -35.007 1.00 50.41 102 LYS A C 1
ATOM 829 O O . LYS A 1 102 ? 21.716 12.805 -35.935 1.00 50.41 102 LYS A O 1
ATOM 834 N N . LYS A 1 103 ? 21.226 10.737 -35.211 1.00 54.00 103 LYS A N 1
ATOM 835 C CA . LYS A 1 103 ? 21.552 10.107 -36.513 1.00 54.00 103 LYS A CA 1
ATOM 836 C C . LYS A 1 103 ? 20.455 9.349 -37.266 1.00 54.00 103 LYS A C 1
ATOM 838 O O . LYS A 1 103 ? 20.572 9.274 -38.480 1.00 54.00 103 LYS A O 1
ATOM 843 N N . ASP A 1 104 ? 19.387 8.8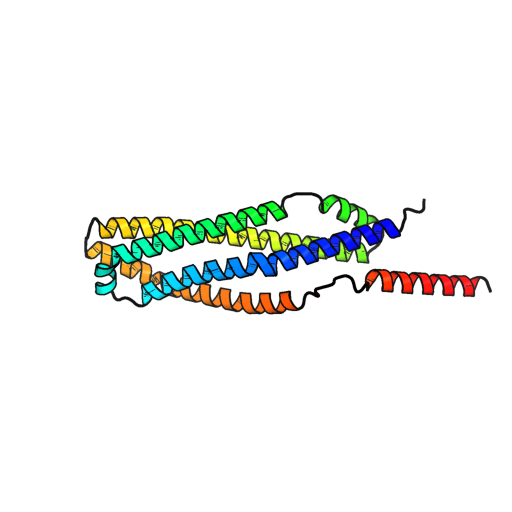73 -36.624 1.00 62.19 104 ASP A N 1
ATOM 844 C CA . ASP A 1 104 ? 18.343 8.102 -37.320 1.00 62.19 104 ASP A CA 1
ATOM 845 C C . ASP A 1 104 ? 16.934 8.302 -36.716 1.00 62.19 104 ASP A C 1
ATOM 847 O O . ASP A 1 104 ? 16.795 8.559 -35.516 1.00 62.19 104 ASP A O 1
ATOM 851 N N . LYS A 1 105 ? 15.881 8.247 -37.547 1.00 61.28 105 LYS A N 1
ATOM 852 C CA . LYS A 1 105 ? 14.484 8.487 -37.126 1.00 61.28 105 LYS A CA 1
ATOM 853 C C . LYS A 1 105 ? 13.94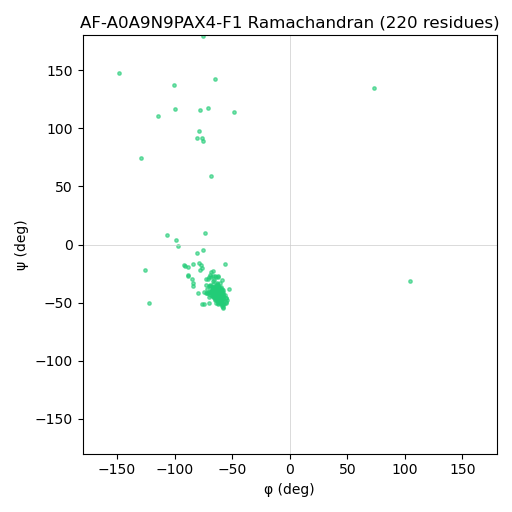7 7.372 -36.225 1.00 61.28 105 LYS A C 1
ATOM 855 O O . LYS A 1 105 ? 13.192 7.679 -35.303 1.00 61.28 105 LYS A O 1
ATOM 860 N N . GLU A 1 106 ? 14.337 6.121 -36.450 1.00 54.53 106 GLU A N 1
ATOM 861 C CA . GLU A 1 106 ? 13.858 4.980 -35.660 1.00 54.53 106 GLU A CA 1
ATOM 862 C C . GLU A 1 106 ? 14.523 4.968 -34.275 1.00 54.53 106 GLU A C 1
ATOM 864 O O . GLU A 1 106 ? 13.838 4.823 -33.261 1.00 54.53 106 GLU A O 1
ATOM 869 N N . SER A 1 107 ? 15.825 5.275 -34.207 1.00 57.59 107 SER A N 1
ATOM 870 C CA . SER A 1 107 ? 16.548 5.487 -32.938 1.00 57.59 107 SER A CA 1
ATOM 871 C C . SER A 1 107 ? 15.932 6.612 -32.087 1.00 57.59 107 SER A C 1
ATOM 873 O O . SER A 1 107 ? 15.761 6.464 -30.874 1.00 57.59 107 SER A O 1
ATOM 875 N N . LYS A 1 108 ? 15.508 7.721 -32.716 1.00 61.22 108 LYS A N 1
ATOM 876 C CA . LYS A 1 108 ? 14.779 8.807 -32.031 1.00 61.22 108 LYS A CA 1
ATOM 877 C C . LYS A 1 108 ? 13.445 8.340 -31.457 1.00 61.22 108 LYS A C 1
ATOM 879 O O . LYS A 1 108 ? 13.129 8.685 -30.321 1.00 61.22 108 LYS A O 1
ATOM 884 N N . LEU A 1 109 ? 12.670 7.581 -32.236 1.00 62.84 109 LEU A N 1
ATOM 885 C CA . LEU A 1 109 ? 11.363 7.077 -31.815 1.00 62.84 109 LEU A CA 1
ATOM 886 C C . LEU A 1 109 ? 11.506 6.129 -30.617 1.00 62.84 109 LEU A C 1
ATOM 888 O O . LEU A 1 109 ? 10.799 6.282 -29.623 1.00 62.84 109 LEU A O 1
ATOM 892 N N . ALA A 1 110 ? 12.464 5.204 -30.676 1.00 59.34 110 ALA A N 1
ATOM 893 C CA . ALA A 1 110 ? 12.723 4.257 -29.598 1.00 59.34 110 ALA A CA 1
ATOM 894 C C . ALA A 1 110 ? 13.259 4.943 -28.327 1.00 59.34 110 ALA A C 1
ATOM 896 O O . ALA A 1 110 ? 12.806 4.633 -27.224 1.00 59.34 110 ALA A O 1
ATOM 897 N N . ALA A 1 111 ? 14.161 5.924 -28.461 1.00 61.62 111 ALA A N 1
ATOM 898 C CA . ALA A 1 111 ? 14.641 6.727 -27.333 1.00 61.62 111 ALA A CA 1
ATOM 899 C C . ALA A 1 111 ? 13.522 7.559 -26.683 1.00 61.62 111 ALA A C 1
ATOM 901 O O . ALA A 1 111 ? 13.439 7.639 -25.457 1.00 61.62 111 ALA A O 1
ATOM 902 N N . ALA A 1 112 ? 12.633 8.146 -27.488 1.00 64.19 112 ALA A N 1
ATOM 903 C CA . ALA A 1 112 ? 11.476 8.882 -26.989 1.00 64.19 112 ALA A CA 1
ATOM 904 C C . ALA A 1 112 ? 10.490 7.961 -26.25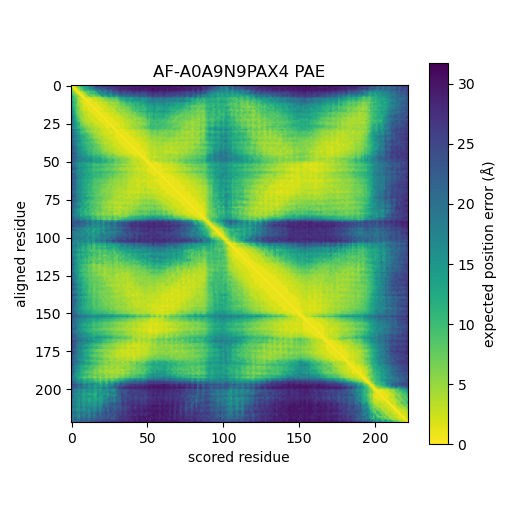4 1.00 64.19 112 ALA A C 1
ATOM 906 O O . ALA A 1 112 ? 10.098 8.273 -25.132 1.00 64.19 112 ALA A O 1
ATOM 907 N N . ALA A 1 113 ? 10.144 6.806 -26.836 1.00 62.62 113 ALA A N 1
ATOM 908 C CA . ALA A 1 113 ? 9.256 5.820 -26.215 1.00 62.62 113 ALA A CA 1
ATOM 909 C C . ALA A 1 113 ? 9.790 5.344 -24.856 1.00 62.62 113 ALA A C 1
ATOM 911 O O . ALA A 1 113 ? 9.064 5.266 -23.870 1.00 62.62 113 ALA A O 1
ATOM 912 N N . ALA A 1 114 ? 11.089 5.093 -24.781 1.00 62.81 114 ALA A N 1
ATOM 913 C CA . ALA A 1 114 ? 11.763 4.713 -23.555 1.00 62.81 114 ALA A CA 1
ATOM 914 C C . ALA A 1 114 ? 11.770 5.795 -22.467 1.00 62.81 114 ALA A C 1
ATOM 916 O O . ALA A 1 114 ? 11.513 5.497 -21.299 1.00 62.81 114 ALA A O 1
ATOM 917 N N . CYS A 1 115 ? 12.059 7.047 -22.838 1.00 67.12 115 CYS A N 1
ATOM 918 C CA . CYS A 1 115 ? 11.956 8.178 -21.918 1.00 67.12 115 CYS A CA 1
ATOM 919 C C . CYS A 1 115 ? 10.522 8.316 -21.396 1.00 67.12 115 CYS A C 1
ATOM 921 O O . CYS A 1 115 ? 10.342 8.469 -20.191 1.00 67.12 115 CYS A O 1
ATOM 923 N N . LEU A 1 116 ? 9.518 8.168 -22.269 1.00 69.75 116 LEU A N 1
ATOM 924 C CA . LEU A 1 116 ? 8.108 8.181 -21.878 1.00 69.75 116 LEU A CA 1
ATOM 925 C C . LEU A 1 116 ? 7.791 7.076 -20.862 1.00 69.75 116 LEU A C 1
ATOM 927 O O . LEU A 1 116 ? 7.196 7.367 -19.830 1.00 69.75 116 LEU A O 1
ATOM 931 N N . ILE A 1 117 ? 8.231 5.834 -21.097 1.00 67.88 117 ILE A N 1
ATOM 932 C CA . ILE A 1 117 ? 8.013 4.716 -20.160 1.00 67.88 117 ILE A CA 1
ATOM 933 C C . ILE A 1 117 ? 8.642 5.012 -18.794 1.00 67.88 117 ILE A C 1
ATOM 935 O O . ILE A 1 117 ? 7.997 4.817 -17.763 1.00 67.88 117 ILE A O 1
ATOM 939 N N . ARG A 1 118 ? 9.887 5.505 -18.770 1.00 71.44 118 ARG A N 1
ATOM 940 C CA . ARG A 1 118 ? 10.570 5.880 -17.523 1.00 71.44 118 ARG A CA 1
ATOM 941 C C . ARG A 1 118 ? 9.803 6.967 -16.777 1.00 71.44 118 ARG A C 1
ATOM 943 O O . ARG A 1 118 ? 9.624 6.857 -15.567 1.00 71.44 118 ARG A O 1
ATOM 950 N N . ASP A 1 119 ? 9.381 8.012 -17.478 1.00 73.94 119 ASP A N 1
ATOM 951 C CA . ASP A 1 119 ? 8.723 9.161 -16.860 1.00 73.94 119 ASP A CA 1
ATOM 952 C C . ASP A 1 119 ? 7.339 8.766 -16.319 1.00 73.94 119 ASP A C 1
ATOM 954 O O . ASP A 1 119 ? 7.019 9.091 -15.177 1.00 73.94 119 ASP A O 1
ATOM 958 N N . VAL A 1 120 ? 6.580 7.952 -17.062 1.00 76.31 120 VAL A N 1
ATOM 959 C CA . VAL A 1 120 ? 5.315 7.355 -16.594 1.00 76.31 120 VAL A CA 1
ATOM 960 C C . VAL A 1 120 ? 5.534 6.493 -15.349 1.00 76.31 120 VAL A C 1
ATOM 962 O O . VAL A 1 120 ? 4.778 6.602 -14.378 1.00 76.31 120 VAL A O 1
ATOM 965 N N . LEU A 1 121 ? 6.579 5.659 -15.337 1.00 72.88 121 LEU A N 1
ATOM 966 C CA . LEU A 1 121 ? 6.904 4.811 -14.191 1.00 72.88 121 LEU A CA 1
ATOM 967 C C . LEU A 1 121 ? 7.267 5.645 -12.960 1.00 72.88 121 LEU A C 1
ATOM 969 O O . LEU A 1 121 ? 6.776 5.380 -11.863 1.00 72.88 121 LEU A O 1
ATOM 973 N N . LYS A 1 122 ? 8.086 6.682 -13.148 1.00 76.81 122 LYS A N 1
ATOM 974 C CA . LYS A 1 122 ? 8.467 7.613 -12.086 1.00 76.81 122 LYS A CA 1
ATOM 975 C C . LYS A 1 122 ? 7.235 8.293 -11.488 1.00 76.81 122 LYS A C 1
ATOM 977 O O . LYS A 1 122 ? 7.055 8.231 -10.275 1.00 76.81 122 LYS A O 1
ATOM 982 N N . THR A 1 123 ? 6.371 8.873 -12.321 1.00 80.06 123 THR A N 1
ATOM 983 C CA . THR A 1 123 ? 5.129 9.514 -11.863 1.00 80.06 123 THR A CA 1
ATOM 984 C C . THR A 1 123 ? 4.225 8.529 -11.123 1.00 80.06 123 THR A C 1
ATOM 986 O O . THR A 1 123 ? 3.632 8.873 -10.104 1.00 80.06 123 THR A O 1
ATOM 989 N N . SER A 1 124 ? 4.156 7.277 -11.578 1.00 79.12 124 SER A N 1
ATOM 990 C CA . SER A 1 124 ? 3.381 6.232 -10.898 1.00 79.12 124 SER A CA 1
ATOM 991 C C . SER A 1 124 ? 3.927 5.929 -9.498 1.00 79.12 124 SER A C 1
ATOM 993 O O . SER A 1 124 ? 3.156 5.836 -8.545 1.00 79.12 124 SER A O 1
ATOM 995 N N . ILE A 1 125 ? 5.254 5.831 -9.352 1.00 77.06 125 ILE A N 1
ATOM 996 C CA . ILE A 1 125 ? 5.917 5.625 -8.055 1.00 77.06 125 ILE A CA 1
ATOM 997 C C . ILE A 1 125 ? 5.701 6.836 -7.133 1.00 77.06 125 ILE A C 1
ATOM 999 O O . ILE A 1 125 ? 5.387 6.648 -5.961 1.00 77.06 125 ILE A O 1
ATOM 1003 N N . GLU A 1 126 ? 5.810 8.066 -7.644 1.00 82.31 126 GLU A N 1
ATOM 1004 C CA . GLU A 1 126 ? 5.552 9.300 -6.877 1.00 82.31 126 GLU A CA 1
ATOM 1005 C C . GLU A 1 126 ? 4.105 9.369 -6.364 1.00 82.31 126 GLU A C 1
ATOM 1007 O O . GLU A 1 126 ? 3.860 9.701 -5.198 1.00 82.31 126 GLU A O 1
ATOM 1012 N N . ASN A 1 127 ? 3.142 8.992 -7.206 1.00 82.38 127 ASN A N 1
ATOM 1013 C CA . ASN A 1 127 ? 1.737 8.902 -6.817 1.00 82.38 127 ASN A CA 1
ATOM 1014 C C . ASN A 1 127 ? 1.518 7.830 -5.744 1.00 82.38 127 ASN A C 1
ATOM 1016 O O . ASN A 1 127 ? 0.764 8.060 -4.797 1.00 82.38 127 ASN A O 1
ATOM 1020 N N . PHE A 1 128 ? 2.198 6.684 -5.854 1.00 80.88 128 PHE A N 1
ATOM 1021 C CA . PHE A 1 128 ? 2.104 5.622 -4.857 1.00 80.88 128 PHE A CA 1
ATOM 1022 C C . PHE A 1 128 ? 2.702 6.047 -3.512 1.00 80.88 128 PHE A C 1
ATOM 1024 O O . PHE A 1 128 ? 2.048 5.879 -2.489 1.00 80.88 128 PHE A O 1
ATOM 1031 N N . VAL A 1 129 ? 3.882 6.682 -3.502 1.00 82.62 129 VA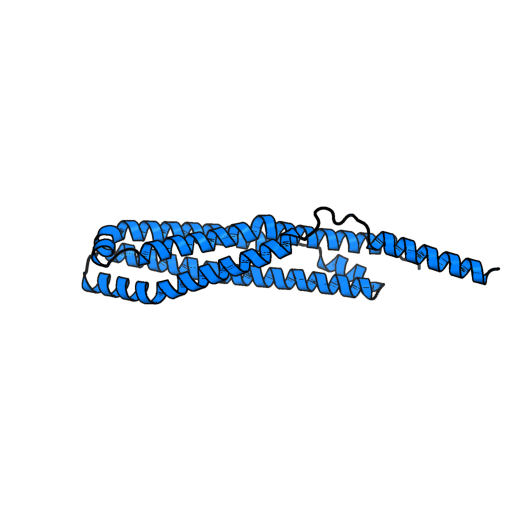L A N 1
ATOM 1032 C CA . VAL A 1 129 ? 4.469 7.286 -2.288 1.00 82.62 129 VAL A CA 1
ATOM 1033 C C . VAL A 1 129 ? 3.486 8.263 -1.651 1.00 82.62 129 VAL A C 1
ATOM 1035 O O . VAL A 1 129 ? 3.200 8.168 -0.463 1.00 82.62 129 VAL A O 1
ATOM 1038 N N . THR A 1 130 ? 2.897 9.153 -2.451 1.00 83.94 130 THR A N 1
ATOM 1039 C CA . THR A 1 130 ? 1.908 10.122 -1.958 1.00 83.94 130 THR A CA 1
ATOM 1040 C C . THR A 1 130 ? 0.695 9.432 -1.326 1.00 83.94 130 THR A C 1
ATOM 1042 O O . THR A 1 130 ? 0.165 9.903 -0.317 1.00 83.94 130 THR A O 1
ATOM 1045 N N . ALA A 1 131 ? 0.232 8.321 -1.903 1.00 83.38 131 ALA A N 1
ATOM 1046 C CA . ALA A 1 131 ? -0.846 7.523 -1.330 1.00 83.38 131 ALA A CA 1
ATOM 1047 C C . ALA A 1 131 ? -0.421 6.858 -0.009 1.00 83.38 131 ALA A C 1
ATOM 1049 O O . ALA A 1 131 ? -1.168 6.937 0.967 1.00 83.38 131 ALA A O 1
ATOM 1050 N N . LEU A 1 132 ? 0.783 6.279 0.054 1.00 82.62 132 LEU A N 1
ATOM 1051 C CA . LEU A 1 132 ? 1.341 5.687 1.274 1.00 82.62 132 LEU A CA 1
ATOM 1052 C C . LEU A 1 132 ? 1.420 6.700 2.411 1.00 82.62 132 LEU A C 1
ATOM 1054 O O . LEU A 1 132 ? 0.954 6.396 3.501 1.00 82.62 132 LEU A O 1
ATOM 1058 N N . THR A 1 133 ? 1.889 7.919 2.150 1.00 84.56 133 THR A N 1
ATOM 1059 C CA . THR A 1 133 ? 1.953 8.977 3.169 1.00 84.56 133 THR A CA 1
ATOM 1060 C C . THR A 1 133 ? 0.571 9.332 3.720 1.00 84.56 133 THR A C 1
ATOM 1062 O O . THR A 1 133 ? 0.405 9.574 4.921 1.00 84.56 133 THR A O 1
ATOM 1065 N N . LYS A 1 134 ? -0.464 9.334 2.868 1.00 86.12 134 LYS A N 1
ATOM 1066 C CA . LYS A 1 134 ? -1.853 9.544 3.311 1.00 86.12 134 LYS A CA 1
ATOM 1067 C C . LYS A 1 134 ? -2.344 8.390 4.186 1.00 86.12 134 LYS A C 1
ATOM 1069 O O . LYS A 1 134 ? -2.991 8.641 5.201 1.00 86.12 134 LYS A O 1
ATOM 1074 N N . ILE A 1 135 ? -2.028 7.149 3.817 1.00 83.38 135 ILE A N 1
ATOM 1075 C CA . ILE A 1 135 ? -2.391 5.947 4.584 1.00 83.38 135 ILE A CA 1
ATOM 1076 C C . ILE A 1 135 ? -1.637 5.903 5.919 1.00 83.38 135 ILE A C 1
ATOM 1078 O O . ILE A 1 135 ? -2.247 5.643 6.955 1.00 83.38 135 ILE A O 1
ATOM 1082 N N . GLU A 1 136 ? -0.341 6.223 5.924 1.00 86.50 136 GLU A N 1
ATOM 1083 C CA . GLU A 1 136 ? 0.462 6.365 7.139 1.00 86.50 136 GLU A CA 1
ATOM 1084 C C . GLU A 1 136 ? -0.196 7.386 8.073 1.00 86.50 136 GLU A C 1
ATOM 1086 O O . GLU A 1 136 ? -0.448 7.086 9.240 1.00 86.50 136 GLU A O 1
ATOM 1091 N N . SER A 1 137 ? -0.533 8.568 7.550 1.00 86.81 137 SER A N 1
ATOM 1092 C CA . SER A 1 137 ? -1.188 9.631 8.321 1.00 86.81 137 SER A CA 1
ATOM 1093 C C . SER A 1 137 ? -2.538 9.181 8.885 1.00 86.81 137 SER A C 1
ATOM 1095 O O . SER A 1 137 ? -2.852 9.468 10.039 1.00 86.81 137 SER A O 1
ATOM 1097 N N . PHE A 1 138 ? -3.322 8.434 8.104 1.00 87.06 138 PHE A N 1
ATOM 1098 C CA . PHE A 1 138 ? -4.573 7.840 8.570 1.00 87.06 138 PHE A CA 1
ATOM 1099 C C . PHE A 1 138 ? -4.342 6.894 9.755 1.00 87.06 138 PHE A C 1
ATOM 1101 O O . PHE A 1 138 ? -4.979 7.064 10.795 1.00 87.06 138 PHE A O 1
ATOM 1108 N N . PHE A 1 139 ? -3.406 5.946 9.650 1.00 88.06 139 PHE A N 1
ATOM 1109 C CA . PHE A 1 139 ? -3.112 5.027 10.753 1.00 88.06 139 PHE A CA 1
ATOM 1110 C C . PHE A 1 139 ? -2.494 5.733 11.964 1.00 88.06 139 PHE A C 1
ATOM 1112 O O . PHE A 1 139 ? -2.756 5.333 13.100 1.00 88.06 139 PHE A O 1
ATOM 1119 N N . ALA A 1 140 ? -1.726 6.803 11.749 1.00 90.56 140 ALA A N 1
ATOM 1120 C CA . ALA A 1 140 ? -1.188 7.638 12.818 1.00 90.56 140 ALA A CA 1
ATOM 1121 C C . ALA A 1 140 ? -2.298 8.324 13.627 1.00 90.56 140 ALA A C 1
ATOM 1123 O O . ALA A 1 140 ? -2.216 8.373 14.854 1.00 90.56 140 ALA A O 1
ATOM 1124 N N . ILE A 1 141 ? -3.345 8.815 12.961 1.00 91.31 141 ILE A N 1
ATOM 1125 C CA . ILE A 1 141 ? -4.525 9.380 13.627 1.00 91.31 141 ILE A CA 1
ATOM 1126 C C . ILE A 1 141 ? -5.315 8.263 14.312 1.00 91.31 141 ILE A C 1
ATOM 1128 O O . ILE A 1 141 ? -5.584 8.347 15.509 1.00 91.31 141 ILE A O 1
ATOM 1132 N N . LEU A 1 142 ? -5.615 7.184 13.585 1.00 90.56 142 LEU A N 1
ATOM 1133 C CA . LEU A 1 142 ? -6.446 6.084 14.072 1.00 90.56 142 LEU A CA 1
ATOM 1134 C C . LEU A 1 142 ? -5.871 5.436 15.336 1.00 90.56 142 LEU A C 1
ATOM 1136 O O . LEU A 1 142 ? -6.600 5.209 16.299 1.00 90.56 142 LEU A O 1
ATOM 1140 N N . LYS A 1 143 ? -4.560 5.166 15.376 1.00 92.38 143 LYS A N 1
ATOM 1141 C CA . LYS A 1 143 ? -3.919 4.575 16.562 1.00 92.38 143 LYS A CA 1
ATOM 1142 C C . LYS A 1 143 ? -3.983 5.509 17.776 1.00 92.38 143 LYS A C 1
ATOM 1144 O O . LYS A 1 143 ? -4.140 5.032 18.896 1.00 92.38 143 LYS A O 1
ATOM 1149 N N . CYS A 1 144 ? -3.882 6.823 17.564 1.00 92.12 144 CYS A N 1
ATOM 1150 C CA . CYS A 1 144 ? -3.996 7.817 18.629 1.00 92.12 144 CYS A CA 1
ATOM 1151 C C . CYS A 1 144 ? -5.433 7.905 19.151 1.00 92.12 144 CYS A C 1
ATOM 1153 O O . CYS A 1 144 ? -5.628 7.869 20.363 1.00 92.12 144 CYS A O 1
ATOM 1155 N N . GLU A 1 145 ? -6.427 7.948 18.259 1.00 93.12 145 GLU A N 1
ATOM 1156 C CA . GLU A 1 145 ? -7.849 7.945 18.627 1.00 93.12 145 GLU A CA 1
ATOM 1157 C C . GLU A 1 145 ? -8.219 6.680 19.415 1.00 93.12 145 GLU A C 1
ATOM 1159 O O . GLU A 1 145 ? -8.775 6.773 20.508 1.00 93.12 145 GLU A O 1
ATOM 1164 N N . LEU A 1 146 ? -7.850 5.497 18.914 1.00 93.12 146 LEU A N 1
ATOM 1165 C CA . LEU A 1 146 ? -8.134 4.225 19.584 1.00 93.12 146 LEU A CA 1
ATOM 1166 C C . LEU A 1 146 ? -7.432 4.119 20.941 1.00 93.12 146 LEU A C 1
ATOM 1168 O O . LEU A 1 146 ? -8.035 3.655 21.905 1.00 93.12 146 LEU A O 1
ATOM 1172 N N . SER A 1 147 ? -6.177 4.571 21.035 1.00 93.69 147 SER A N 1
ATOM 1173 C CA . SER A 1 147 ? -5.452 4.615 22.308 1.00 93.69 147 SER A CA 1
ATOM 1174 C C . SER A 1 147 ? -6.123 5.567 23.299 1.00 93.69 147 SER A C 1
ATOM 1176 O O . SER A 1 147 ? -6.310 5.214 24.461 1.00 93.69 147 SER A O 1
ATOM 1178 N N . TYR A 1 148 ? -6.553 6.749 22.851 1.00 93.94 148 TYR A N 1
ATOM 1179 C CA . TYR A 1 148 ? -7.277 7.696 23.696 1.00 93.94 148 TYR A CA 1
ATOM 1180 C C . TYR A 1 148 ? -8.573 7.090 24.247 1.00 93.94 148 TYR A C 1
ATOM 1182 O O . TYR A 1 148 ? -8.789 7.127 25.459 1.00 93.94 148 TYR A O 1
ATOM 1190 N N . LEU A 1 149 ? -9.385 6.483 23.378 1.00 93.81 149 LEU A N 1
ATOM 1191 C CA . LEU A 1 149 ? -10.644 5.830 23.750 1.00 93.81 149 LEU A CA 1
ATOM 1192 C C . LEU A 1 149 ? -10.427 4.635 24.688 1.00 93.81 149 LEU A C 1
ATOM 1194 O O . LEU A 1 149 ? -11.240 4.388 25.573 1.00 93.81 149 LEU A O 1
ATOM 1198 N N . ALA A 1 150 ? -9.316 3.912 24.531 1.00 91.94 150 ALA A N 1
ATOM 1199 C CA . ALA A 1 150 ? -8.964 2.807 25.415 1.00 91.94 150 ALA A CA 1
ATOM 1200 C C . ALA A 1 150 ? -8.633 3.262 26.848 1.00 91.94 150 ALA A C 1
ATOM 1202 O O . ALA A 1 150 ? -8.922 2.538 27.799 1.00 91.94 150 ALA A O 1
ATOM 1203 N N . HIS A 1 151 ? -8.037 4.449 27.006 1.00 92.69 151 HIS A N 1
ATOM 1204 C CA . HIS A 1 151 ? -7.684 5.020 28.312 1.00 92.69 151 HIS A CA 1
ATOM 1205 C C . HIS A 1 151 ? -8.794 5.897 28.912 1.00 92.69 151 HIS A C 1
ATOM 1207 O O . HIS A 1 151 ? -8.789 6.145 30.115 1.00 92.69 151 HIS A O 1
ATOM 1213 N N . ASN A 1 152 ? -9.744 6.356 28.093 1.00 91.81 152 ASN A N 1
ATOM 1214 C CA . ASN A 1 152 ? -10.857 7.217 28.491 1.00 91.81 152 ASN A CA 1
ATOM 1215 C C . ASN A 1 152 ? -12.173 6.615 27.970 1.00 91.81 152 ASN A C 1
ATOM 1217 O O . ASN A 1 152 ? -12.714 7.099 26.973 1.00 91.81 152 ASN A O 1
ATOM 1221 N N . PRO A 1 153 ? -12.668 5.528 28.589 1.00 86.06 153 PRO A N 1
ATOM 1222 C CA . PRO A 1 153 ? -13.787 4.770 28.048 1.00 86.06 153 PRO A CA 1
ATOM 1223 C C . PRO A 1 153 ? -15.121 5.502 28.252 1.00 86.06 153 PRO A C 1
ATOM 1225 O O . PRO A 1 153 ? -15.823 5.284 29.238 1.00 86.06 153 PRO A O 1
ATOM 1228 N N . ASP A 1 154 ? -15.483 6.347 27.288 1.00 93.44 154 ASP A N 1
ATOM 1229 C CA . ASP A 1 154 ? -16.829 6.898 27.115 1.00 93.44 154 ASP A CA 1
ATOM 1230 C C . ASP A 1 154 ? -17.567 6.103 26.029 1.00 93.44 154 ASP A C 1
ATOM 1232 O O . ASP A 1 154 ? -17.160 6.072 24.867 1.00 93.44 154 ASP A O 1
ATOM 1236 N N . GLU A 1 155 ? -18.657 5.432 26.399 1.00 93.00 155 GLU A N 1
ATOM 1237 C CA . GLU A 1 155 ? -19.383 4.544 25.487 1.00 93.00 155 GLU A CA 1
ATOM 1238 C C . GLU A 1 155 ? -19.979 5.271 24.276 1.00 93.00 155 GLU A C 1
ATOM 1240 O O . GLU A 1 155 ? -19.961 4.729 23.168 1.00 93.00 155 GLU A O 1
ATOM 1245 N N . SER A 1 156 ? -20.460 6.502 24.462 1.00 94.00 156 SER A N 1
ATOM 1246 C CA . SER A 1 156 ? -21.006 7.318 23.376 1.00 94.00 156 SER A CA 1
ATOM 1247 C C . SER A 1 156 ? -19.906 7.678 22.376 1.00 94.00 156 SER A C 1
ATOM 1249 O O . SER A 1 156 ? -20.106 7.549 21.166 1.00 94.00 156 SER A O 1
ATOM 1251 N N . GLU A 1 157 ? -18.727 8.079 22.854 1.00 94.19 157 GLU A N 1
ATOM 1252 C CA . GLU A 1 157 ? -17.591 8.409 21.984 1.00 94.19 157 GLU A CA 1
ATOM 1253 C C . GLU A 1 157 ? -17.025 7.173 21.268 1.00 94.19 157 GLU A C 1
ATOM 1255 O O . GLU A 1 157 ? -16.775 7.220 20.058 1.00 94.19 157 GLU A O 1
ATOM 1260 N N . ILE A 1 158 ? -16.921 6.034 21.961 1.00 93.44 158 ILE A N 1
ATOM 1261 C CA . ILE A 1 158 ? -16.527 4.748 21.359 1.00 93.44 158 ILE A CA 1
ATOM 1262 C C . ILE A 1 158 ? -17.528 4.351 20.264 1.00 93.44 158 ILE A C 1
ATOM 1264 O O . ILE A 1 158 ? -17.123 3.937 19.174 1.00 93.44 158 ILE A O 1
ATOM 1268 N N . LYS A 1 159 ? -18.835 4.519 20.512 1.00 93.69 159 LYS A N 1
ATOM 1269 C CA . LYS A 1 159 ? -19.891 4.199 19.542 1.00 93.69 159 LYS A CA 1
ATOM 1270 C C . LYS A 1 159 ? -19.830 5.089 18.307 1.00 93.69 159 LYS A C 1
ATOM 1272 O O . LYS A 1 159 ? -19.868 4.577 17.187 1.00 93.69 159 LYS A O 1
ATOM 1277 N N . LYS A 1 160 ? -19.660 6.402 18.491 1.00 92.88 160 LYS A N 1
ATOM 1278 C CA . LYS A 1 160 ? -19.477 7.354 17.382 1.00 92.88 160 LYS A CA 1
ATOM 1279 C C . LYS A 1 160 ? -18.267 6.991 16.526 1.00 92.88 160 LYS A C 1
ATOM 1281 O O . LYS A 1 160 ? -18.369 7.024 15.298 1.00 92.88 160 LYS A O 1
ATOM 1286 N N . HIS A 1 161 ? -17.143 6.639 17.152 1.00 92.38 161 HIS A N 1
ATOM 1287 C CA . HIS A 1 161 ? -15.938 6.222 16.438 1.00 92.38 161 HIS A CA 1
ATOM 1288 C C . HIS A 1 161 ? -16.187 4.942 15.625 1.00 92.38 161 HIS A C 1
ATOM 1290 O O . HIS A 1 161 ? -15.952 4.937 14.416 1.00 92.38 161 HIS A O 1
ATOM 1296 N N . TYR A 1 162 ? -16.744 3.902 16.253 1.00 91.75 162 TYR A N 1
ATOM 1297 C CA . TYR A 1 162 ? -17.075 2.636 15.592 1.00 91.75 162 TYR A CA 1
ATOM 1298 C C . TYR A 1 162 ? -17.982 2.839 14.368 1.00 91.75 162 TYR A C 1
ATOM 1300 O O . TYR A 1 162 ? -17.665 2.379 13.268 1.00 91.75 162 TYR A O 1
ATOM 1308 N N . ASP A 1 163 ? -19.076 3.591 14.520 1.00 90.12 163 ASP A N 1
ATOM 1309 C CA . ASP A 1 163 ? -20.030 3.836 13.433 1.00 90.12 163 ASP A CA 1
ATOM 1310 C C . ASP A 1 163 ? -19.405 4.670 12.298 1.00 90.12 163 ASP A C 1
ATOM 1312 O O . ASP A 1 163 ? -19.684 4.435 11.117 1.00 90.12 163 ASP A O 1
ATOM 1316 N N . LYS A 1 164 ? -18.539 5.637 12.632 1.00 87.75 164 LYS A N 1
ATOM 1317 C CA . LYS A 1 164 ? -17.803 6.446 11.649 1.00 87.75 164 LYS A CA 1
ATOM 1318 C C . LYS A 1 164 ? -16.833 5.583 10.842 1.00 87.75 164 LYS A C 1
ATOM 1320 O O . LYS A 1 164 ? -16.832 5.670 9.613 1.00 87.75 164 LYS A O 1
ATOM 1325 N N . CYS A 1 165 ? -16.044 4.740 11.506 1.00 86.19 165 CYS A N 1
ATOM 1326 C CA . CYS A 1 165 ? -15.092 3.848 10.849 1.00 86.19 165 CYS A CA 1
ATOM 1327 C C . CYS A 1 165 ? -15.807 2.829 9.957 1.00 86.19 165 CYS A C 1
ATOM 1329 O O . CYS A 1 165 ? -15.463 2.702 8.781 1.00 86.19 165 CYS A O 1
ATOM 1331 N N . ASN A 1 166 ? -16.873 2.193 10.449 1.00 84.88 166 ASN A N 1
ATOM 1332 C CA . ASN A 1 166 ? -17.627 1.202 9.678 1.00 84.88 166 ASN A CA 1
ATOM 1333 C C . ASN A 1 166 ? -18.289 1.752 8.410 1.00 84.88 166 ASN A C 1
ATOM 1335 O O . ASN A 1 166 ? -18.454 1.016 7.435 1.00 84.88 166 ASN A O 1
ATOM 1339 N N . LYS A 1 167 ? -18.643 3.043 8.380 1.00 84.44 167 LYS A N 1
ATOM 1340 C CA . LYS A 1 167 ? -19.158 3.685 7.159 1.00 84.44 167 LYS A CA 1
ATOM 1341 C C . LYS A 1 167 ? -18.101 3.785 6.059 1.00 84.44 167 LYS A C 1
ATOM 1343 O O . LYS A 1 167 ? -18.438 3.609 4.893 1.00 84.44 167 LYS A O 1
ATOM 1348 N N . GLY A 1 168 ? -16.847 4.069 6.412 1.00 80.06 168 GLY A N 1
ATOM 1349 C CA . GLY A 1 168 ? -15.772 4.292 5.436 1.00 80.06 168 GLY A CA 1
ATOM 1350 C C . GLY A 1 168 ? -15.039 3.022 5.003 1.00 80.06 168 GLY A C 1
ATOM 1351 O O . GLY A 1 168 ? -14.501 2.953 3.901 1.00 80.06 168 GLY A O 1
ATOM 1352 N N . ILE A 1 169 ? -15.025 1.999 5.851 1.00 84.12 169 ILE A N 1
ATOM 1353 C CA . ILE A 1 169 ? -14.114 0.861 5.695 1.00 84.12 169 ILE A CA 1
ATOM 1354 C C . ILE A 1 169 ? -14.487 -0.069 4.530 1.00 84.12 169 ILE A C 1
ATOM 1356 O O . ILE A 1 169 ? -13.608 -0.636 3.886 1.00 84.12 169 ILE A O 1
ATOM 1360 N N . LYS A 1 170 ? -15.781 -0.169 4.190 1.00 79.12 170 LYS A N 1
ATOM 1361 C CA . LYS A 1 170 ? -16.255 -0.948 3.032 1.00 79.12 170 LYS A CA 1
ATOM 1362 C C . LYS A 1 170 ? -15.705 -0.402 1.716 1.00 79.12 170 LYS A C 1
ATOM 1364 O O . LYS A 1 170 ? -15.358 -1.183 0.836 1.00 79.12 170 LYS A O 1
ATOM 1369 N N . THR A 1 171 ? -15.594 0.920 1.607 1.00 83.38 171 THR A N 1
ATOM 1370 C CA . THR A 1 171 ? -14.977 1.574 0.451 1.00 83.38 171 THR A CA 1
ATOM 1371 C C . THR A 1 171 ? -13.507 1.187 0.349 1.00 83.38 171 THR A C 1
ATOM 1373 O O . THR A 1 171 ? -13.070 0.770 -0.714 1.00 83.38 171 THR A O 1
ATOM 1376 N N . ILE A 1 172 ? -12.767 1.222 1.463 1.00 83.50 172 ILE A N 1
ATOM 1377 C CA . ILE A 1 172 ? -11.340 0.863 1.485 1.00 83.50 172 ILE A CA 1
ATOM 1378 C C . ILE A 1 172 ? -11.127 -0.585 1.026 1.00 83.50 172 ILE A C 1
ATOM 1380 O O . ILE A 1 172 ? -10.280 -0.835 0.175 1.00 83.50 172 ILE A O 1
ATOM 1384 N N . ILE A 1 173 ? -11.937 -1.527 1.522 1.00 83.06 173 ILE A N 1
ATOM 1385 C CA . ILE A 1 173 ? -11.882 -2.934 1.089 1.00 83.06 173 ILE A CA 1
ATOM 1386 C C . ILE A 1 173 ? -12.125 -3.054 -0.425 1.00 83.06 173 ILE A C 1
ATOM 1388 O O . ILE A 1 173 ? -11.441 -3.824 -1.100 1.00 83.06 173 ILE A O 1
ATOM 1392 N N . GLY A 1 174 ? -13.087 -2.298 -0.965 1.00 80.81 174 GLY A N 1
ATOM 1393 C CA . GLY A 1 174 ? -13.363 -2.252 -2.403 1.00 80.81 174 GLY A CA 1
ATOM 1394 C C . GLY A 1 174 ? -12.161 -1.775 -3.221 1.00 80.81 174 GLY A C 1
ATOM 1395 O O . GLY A 1 174 ? -11.773 -2.443 -4.178 1.00 80.81 174 GLY A O 1
ATOM 1396 N N . GLU A 1 175 ? -11.527 -0.680 -2.801 1.00 84.50 175 GLU A N 1
ATOM 1397 C CA . GLU A 1 175 ? -10.339 -0.121 -3.461 1.00 84.50 175 GLU A CA 1
ATOM 1398 C C . GLU A 1 175 ? -9.129 -1.068 -3.388 1.00 84.50 175 GLU A C 1
ATOM 1400 O O . GLU A 1 175 ? -8.441 -1.274 -4.388 1.00 84.50 175 GLU A O 1
ATOM 1405 N N . CYS A 1 176 ? -8.895 -1.712 -2.238 1.00 84.69 176 CYS A N 1
ATOM 1406 C CA . CYS A 1 176 ? -7.842 -2.722 -2.092 1.00 84.69 176 CYS A CA 1
ATOM 1407 C C . CYS A 1 176 ? -8.040 -3.884 -3.076 1.00 84.69 176 CYS A C 1
ATOM 1409 O O . CYS A 1 176 ? -7.099 -4.283 -3.765 1.00 84.69 176 CYS A O 1
ATOM 1411 N N . LYS A 1 177 ? -9.272 -4.397 -3.191 1.00 83.88 177 LYS A N 1
ATOM 1412 C CA . LYS A 1 177 ? -9.610 -5.485 -4.123 1.00 83.88 177 LYS A CA 1
ATOM 1413 C C . LYS A 1 177 ? -9.443 -5.068 -5.578 1.00 83.88 177 LYS A C 1
ATOM 1415 O O . LYS A 1 177 ? -8.887 -5.833 -6.364 1.00 83.88 177 LYS A O 1
ATOM 1420 N N . TYR A 1 178 ? -9.888 -3.861 -5.924 1.00 83.50 178 TYR A N 1
ATOM 1421 C CA . TYR A 1 178 ? -9.707 -3.304 -7.261 1.00 83.50 178 TYR A CA 1
ATOM 1422 C C . TYR A 1 178 ? -8.220 -3.223 -7.631 1.00 83.50 178 TYR A C 1
ATOM 1424 O O . TYR A 1 178 ? -7.810 -3.710 -8.685 1.00 83.50 178 TYR A O 1
ATOM 1432 N N . PHE A 1 179 ? -7.395 -2.693 -6.727 1.00 82.12 179 PHE A N 1
ATOM 1433 C CA . PHE A 1 179 ? -5.958 -2.574 -6.948 1.00 82.12 179 PHE A CA 1
ATOM 1434 C C . PHE A 1 179 ? -5.261 -3.935 -7.081 1.00 82.12 179 PHE A C 1
ATOM 1436 O O . PHE A 1 179 ? -4.438 -4.115 -7.978 1.00 82.12 179 PHE A O 1
ATOM 1443 N N . ILE A 1 180 ? -5.608 -4.915 -6.237 1.00 81.06 180 ILE A N 1
ATOM 1444 C CA . ILE A 1 180 ? -5.091 -6.288 -6.362 1.00 81.06 180 ILE A CA 1
ATOM 1445 C C . ILE A 1 180 ? -5.461 -6.882 -7.727 1.00 81.06 180 ILE A C 1
ATOM 1447 O O . ILE A 1 180 ? -4.611 -7.504 -8.362 1.00 81.06 180 ILE A O 1
ATOM 1451 N N . GLY A 1 181 ? -6.685 -6.645 -8.209 1.00 80.44 181 GLY A N 1
ATOM 1452 C CA . GLY A 1 181 ? -7.112 -7.052 -9.550 1.00 80.44 181 GLY A CA 1
ATOM 1453 C C . GLY A 1 181 ? -6.236 -6.453 -10.654 1.00 80.44 181 GLY A C 1
ATOM 1454 O O . GLY A 1 181 ? -5.737 -7.187 -11.500 1.00 80.44 181 GLY A O 1
ATOM 1455 N N . MET A 1 182 ? -5.962 -5.145 -10.595 1.00 79.94 182 MET A N 1
ATOM 1456 C CA . MET A 1 182 ? -5.085 -4.471 -11.565 1.00 79.94 182 MET A CA 1
ATOM 1457 C C . MET A 1 182 ? -3.641 -4.988 -11.545 1.00 79.94 182 MET A C 1
ATOM 1459 O O . MET A 1 182 ? -2.973 -5.030 -12.581 1.00 79.94 182 MET A O 1
ATOM 1463 N N . ILE A 1 183 ? -3.130 -5.360 -10.369 1.00 79.81 183 ILE A N 1
ATOM 1464 C CA . ILE A 1 183 ? -1.773 -5.894 -10.238 1.00 79.81 183 ILE A CA 1
ATOM 1465 C C . ILE A 1 183 ? -1.601 -7.194 -11.014 1.00 79.81 183 ILE A C 1
ATOM 1467 O O . ILE A 1 183 ? -0.547 -7.375 -11.622 1.00 79.81 183 ILE A O 1
ATOM 1471 N N . LEU A 1 184 ? -2.603 -8.074 -11.013 1.00 73.50 184 LEU A N 1
ATOM 1472 C CA . LEU A 1 184 ? -2.525 -9.351 -11.726 1.00 73.50 184 LEU A CA 1
ATOM 1473 C C . LEU A 1 184 ? -2.311 -9.128 -13.231 1.00 73.50 184 LEU A C 1
ATOM 1475 O O . LEU A 1 184 ? -1.442 -9.761 -13.832 1.00 73.50 184 LEU A O 1
ATOM 1479 N N . ASP A 1 185 ? -3.003 -8.145 -13.811 1.00 74.44 185 ASP A N 1
ATOM 1480 C CA . ASP A 1 185 ? -2.820 -7.755 -15.215 1.00 74.44 185 ASP A CA 1
ATOM 1481 C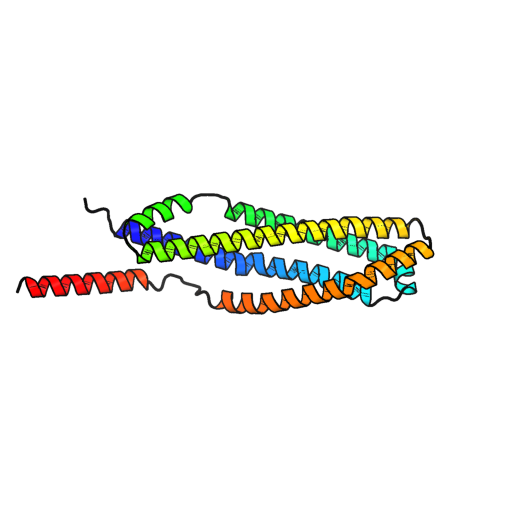 C . ASP A 1 185 ? -1.418 -7.178 -15.468 1.00 74.44 185 ASP A C 1
ATOM 1483 O O . ASP A 1 185 ? -0.773 -7.456 -16.484 1.00 74.44 185 ASP A O 1
ATOM 1487 N N . CYS A 1 186 ? -0.903 -6.388 -14.521 1.00 74.94 186 CYS A N 1
ATOM 1488 C CA . CYS A 1 186 ? 0.445 -5.829 -14.605 1.00 74.94 186 CYS A CA 1
ATOM 1489 C C . CYS A 1 186 ? 1.521 -6.919 -14.507 1.00 74.94 186 CYS A C 1
ATOM 1491 O O . CYS A 1 186 ? 2.515 -6.852 -15.226 1.00 74.94 186 CYS A O 1
ATOM 1493 N N . GLN A 1 187 ? 1.331 -7.927 -13.651 1.00 76.56 187 GLN A N 1
ATOM 1494 C CA . GLN A 1 187 ? 2.241 -9.067 -13.524 1.00 76.56 187 GLN A CA 1
ATOM 1495 C C . GLN A 1 187 ? 2.318 -9.853 -14.830 1.00 76.56 187 GLN A C 1
ATOM 1497 O O . GLN A 1 187 ? 3.421 -10.042 -15.340 1.00 76.56 187 GLN A O 1
ATOM 1502 N N . ALA A 1 188 ? 1.172 -10.204 -15.418 1.00 79.19 188 ALA A N 1
ATOM 1503 C CA . ALA A 1 188 ? 1.126 -10.912 -16.696 1.00 79.19 188 ALA A CA 1
ATOM 1504 C C . ALA A 1 188 ? 1.870 -10.146 -17.809 1.00 79.19 188 ALA A C 1
ATOM 1506 O O . ALA A 1 188 ? 2.673 -10.721 -18.545 1.00 79.19 188 ALA A O 1
ATOM 1507 N N . ASN A 1 189 ? 1.677 -8.824 -17.884 1.00 78.38 189 ASN A N 1
ATOM 1508 C CA . ASN A 1 189 ? 2.369 -7.969 -18.854 1.00 78.38 189 ASN A CA 1
ATOM 1509 C C . ASN A 1 189 ? 3.881 -7.834 -18.595 1.00 78.38 189 ASN A C 1
ATOM 1511 O O . ASN A 1 189 ? 4.650 -7.595 -19.524 1.00 78.38 189 ASN A O 1
ATOM 1515 N N . LEU A 1 190 ? 4.332 -7.952 -17.346 1.00 75.44 190 LEU A N 1
ATOM 1516 C CA . LEU A 1 190 ? 5.753 -7.866 -16.999 1.00 75.44 190 LEU A CA 1
ATOM 1517 C C . LEU A 1 190 ? 6.478 -9.207 -17.170 1.00 75.44 190 LEU A C 1
ATOM 1519 O O . LEU A 1 190 ? 7.669 -9.211 -17.477 1.00 75.44 190 LEU A O 1
ATOM 1523 N N . GLU A 1 191 ? 5.782 -10.332 -17.000 1.00 77.31 191 GLU A N 1
ATOM 1524 C CA . GLU A 1 191 ? 6.336 -11.681 -17.184 1.00 77.31 191 GLU A CA 1
ATOM 1525 C C . GLU A 1 191 ? 6.706 -11.982 -18.639 1.00 77.31 191 GLU A C 1
ATOM 1527 O O . GLU A 1 191 ? 7.633 -12.750 -18.893 1.00 77.31 191 GLU A O 1
ATOM 1532 N N . VAL A 1 192 ? 6.046 -11.333 -19.602 1.00 78.56 192 VAL A N 1
ATOM 1533 C CA . VAL A 1 192 ? 6.379 -11.479 -21.027 1.00 78.56 192 VAL A CA 1
ATOM 1534 C C . VAL A 1 192 ? 7.649 -10.723 -21.438 1.00 78.56 192 VAL A C 1
ATOM 1536 O O . VAL A 1 192 ? 8.088 -10.851 -22.582 1.00 78.56 192 VAL A O 1
ATOM 1539 N N . ILE A 1 193 ? 8.274 -9.950 -20.536 1.00 70.88 193 ILE A N 1
ATOM 1540 C CA . ILE A 1 193 ? 9.550 -9.280 -20.819 1.00 70.88 193 ILE A CA 1
ATOM 1541 C C . ILE A 1 193 ? 10.667 -10.337 -20.879 1.00 70.88 193 ILE A C 1
ATOM 1543 O O . ILE A 1 193 ? 10.968 -10.972 -19.866 1.00 70.88 193 ILE A O 1
ATOM 1547 N N . PRO A 1 194 ? 11.344 -10.510 -22.029 1.00 68.31 194 PRO A N 1
ATOM 1548 C CA . PRO A 1 194 ? 12.322 -11.573 -22.205 1.00 68.31 194 PRO A CA 1
ATOM 1549 C C . PRO A 1 194 ? 13.535 -11.404 -21.287 1.00 68.31 194 PRO A C 1
ATOM 1551 O O . PRO A 1 194 ? 14.061 -10.307 -21.069 1.00 68.31 194 PRO A O 1
ATOM 1554 N N . ASP A 1 195 ? 14.040 -12.529 -20.776 1.00 63.41 195 ASP A N 1
ATOM 1555 C CA . ASP A 1 195 ? 15.132 -12.499 -19.810 1.00 63.41 195 ASP A CA 1
ATOM 1556 C C . ASP A 1 195 ? 16.473 -12.061 -20.409 1.00 63.41 195 ASP A C 1
ATOM 1558 O O . ASP A 1 195 ? 17.293 -11.444 -19.719 1.00 63.41 195 ASP A O 1
ATOM 1562 N N . LYS A 1 196 ? 16.662 -12.319 -21.705 1.00 59.97 196 LYS A N 1
ATOM 1563 C CA . LYS A 1 196 ? 17.820 -11.909 -22.497 1.00 59.97 196 LYS A CA 1
ATOM 1564 C C . LYS A 1 196 ? 17.367 -10.909 -23.563 1.00 59.97 196 LYS A C 1
ATOM 1566 O O . LYS A 1 196 ? 16.774 -11.301 -24.556 1.00 59.97 196 LYS A O 1
ATOM 1571 N N . VAL A 1 197 ? 17.757 -9.640 -23.429 1.00 56.00 197 VAL A N 1
ATOM 1572 C CA . VAL A 1 197 ? 17.610 -8.601 -24.484 1.00 56.00 197 VAL A CA 1
ATOM 1573 C C . VAL A 1 197 ? 18.626 -8.805 -25.626 1.00 56.00 197 VAL A C 1
ATOM 1575 O O . VAL A 1 197 ? 18.825 -7.946 -26.473 1.00 56.00 197 VAL A O 1
ATOM 1578 N N . ASN A 1 198 ? 19.331 -9.938 -25.638 1.00 47.72 198 ASN A N 1
ATOM 1579 C CA . ASN A 1 198 ? 20.505 -10.155 -26.479 1.00 47.72 198 ASN A CA 1
ATOM 1580 C C . ASN A 1 198 ? 20.204 -10.936 -27.763 1.00 47.72 198 ASN A C 1
ATOM 1582 O O . ASN A 1 198 ? 21.139 -11.223 -28.509 1.00 47.72 198 ASN A O 1
ATOM 1586 N N . GLU A 1 199 ? 18.946 -11.276 -28.054 1.00 50.19 199 GLU A N 1
ATOM 1587 C CA . GLU A 1 199 ? 18.611 -11.660 -29.422 1.00 50.19 199 GLU A CA 1
ATOM 1588 C C . GLU A 1 199 ? 18.478 -10.392 -30.243 1.00 50.19 199 GLU A C 1
ATOM 1590 O O . GLU A 1 199 ? 17.529 -9.617 -30.191 1.00 50.19 199 GLU A O 1
ATOM 1595 N N . ASN A 1 200 ? 19.600 -10.162 -30.887 1.00 58.59 200 ASN A N 1
ATOM 1596 C CA . ASN A 1 200 ? 20.115 -8.960 -31.459 1.00 58.59 200 ASN A CA 1
ATOM 1597 C C . ASN A 1 200 ? 19.317 -8.498 -32.678 1.00 58.59 200 ASN A C 1
ATOM 1599 O O . ASN A 1 200 ? 19.849 -8.418 -33.774 1.00 58.59 200 ASN A O 1
ATOM 1603 N N . TYR A 1 201 ? 18.022 -8.244 -32.520 1.00 50.47 201 TYR A N 1
ATOM 1604 C CA . TYR A 1 201 ? 17.150 -7.914 -33.643 1.00 50.47 201 TYR A CA 1
ATOM 1605 C C . TYR A 1 201 ? 17.616 -6.637 -34.351 1.00 50.47 201 TYR A C 1
ATOM 1607 O O . TYR A 1 201 ? 17.522 -6.533 -35.568 1.00 50.47 201 TYR A O 1
ATOM 1615 N N . VAL A 1 202 ? 18.190 -5.699 -33.592 1.00 48.41 202 VAL A N 1
ATOM 1616 C CA . VAL A 1 202 ? 18.726 -4.438 -34.108 1.00 48.41 202 VAL A CA 1
ATOM 1617 C C . VAL A 1 202 ? 20.063 -4.638 -34.815 1.00 48.41 202 VAL A C 1
ATOM 1619 O O . VAL A 1 202 ? 20.153 -4.216 -35.962 1.00 48.41 202 VAL A O 1
ATOM 1622 N N . GLU A 1 203 ? 21.081 -5.302 -34.244 1.00 51.38 203 GLU A N 1
ATOM 1623 C CA . GLU A 1 203 ? 22.313 -5.524 -35.027 1.00 51.38 203 GLU A CA 1
ATOM 1624 C C . GLU A 1 203 ? 22.074 -6.547 -36.149 1.00 51.38 203 GLU A C 1
ATOM 1626 O O . GLU A 1 203 ? 22.661 -6.398 -37.209 1.00 51.38 203 GLU A O 1
ATOM 1631 N N . GLN A 1 204 ? 21.168 -7.524 -36.011 1.00 57.19 204 GLN A N 1
ATOM 1632 C CA . GLN A 1 204 ? 20.748 -8.394 -37.123 1.00 57.19 204 GLN A CA 1
ATOM 1633 C C . GLN A 1 204 ? 20.054 -7.602 -38.236 1.00 57.19 204 GLN A C 1
ATOM 1635 O O . GLN A 1 204 ? 20.283 -7.873 -39.415 1.00 57.19 204 GLN A O 1
ATOM 1640 N N . TRP A 1 205 ? 19.209 -6.629 -37.892 1.00 55.97 205 TRP A N 1
ATOM 1641 C CA . TRP A 1 205 ? 18.581 -5.737 -38.864 1.00 55.97 205 TRP A CA 1
ATOM 1642 C C . TRP A 1 205 ? 19.605 -4.809 -39.522 1.00 55.97 205 TRP A C 1
ATOM 1644 O O . TRP A 1 205 ? 19.592 -4.693 -40.746 1.00 55.97 205 TRP A O 1
ATOM 1654 N N . VAL A 1 206 ? 20.535 -4.229 -38.752 1.00 52.69 206 VAL A N 1
ATOM 1655 C CA . VAL A 1 206 ? 21.647 -3.420 -39.281 1.00 52.69 206 VAL A CA 1
ATOM 1656 C C . VAL A 1 206 ? 22.495 -4.267 -40.224 1.00 52.69 206 VAL A C 1
ATOM 1658 O O . VAL A 1 206 ? 22.689 -3.869 -41.365 1.00 52.69 206 VAL A O 1
ATOM 1661 N N . LEU A 1 207 ? 22.908 -5.468 -39.808 1.00 57.66 207 LEU A N 1
ATOM 1662 C CA . LEU A 1 207 ? 23.660 -6.407 -40.642 1.00 57.66 207 LEU A CA 1
ATOM 1663 C C . LEU A 1 207 ? 22.911 -6.712 -41.944 1.00 57.66 207 LEU A C 1
ATOM 1665 O O . LEU A 1 207 ? 23.505 -6.615 -43.014 1.00 57.66 207 LEU A O 1
ATOM 1669 N N . LYS A 1 208 ? 21.602 -6.998 -41.881 1.00 65.81 208 LYS A N 1
ATOM 1670 C CA . LYS A 1 208 ? 20.768 -7.197 -43.079 1.00 65.81 208 LYS A CA 1
ATOM 1671 C C . LYS A 1 208 ? 20.755 -5.966 -43.991 1.00 65.81 208 LYS A C 1
ATOM 1673 O O . LYS A 1 208 ? 20.899 -6.128 -45.201 1.00 65.81 208 LYS A O 1
ATOM 1678 N N . LYS A 1 209 ? 20.617 -4.760 -43.434 1.00 61.75 209 LYS A N 1
ATOM 1679 C CA . LYS A 1 209 ? 20.601 -3.497 -44.190 1.00 61.75 209 LYS A CA 1
ATOM 1680 C C . LYS A 1 209 ? 21.945 -3.248 -44.885 1.00 61.75 209 LYS A C 1
ATOM 1682 O O . LYS A 1 209 ? 21.992 -3.075 -46.098 1.00 61.75 209 LYS A O 1
ATOM 1687 N N . THR A 1 210 ? 23.053 -3.357 -44.148 1.00 56.41 210 THR A N 1
ATOM 1688 C CA . THR A 1 210 ? 24.412 -3.143 -44.672 1.00 56.41 210 THR A CA 1
ATOM 1689 C C . THR A 1 210 ? 24.810 -4.187 -45.724 1.00 56.41 210 THR A C 1
ATOM 1691 O O . THR A 1 210 ? 25.651 -3.916 -46.584 1.00 56.41 210 THR A O 1
ATOM 1694 N N . SER A 1 211 ? 24.244 -5.397 -45.665 1.00 66.94 211 SER A N 1
ATOM 1695 C CA . SER A 1 211 ? 24.408 -6.423 -46.704 1.00 66.94 211 SER A CA 1
ATOM 1696 C C . SER A 1 211 ? 23.631 -6.091 -47.982 1.00 66.94 211 SER A C 1
ATOM 1698 O O . SER A 1 211 ? 24.175 -6.257 -49.073 1.00 66.94 211 SER A O 1
ATOM 1700 N N . GLN A 1 212 ? 22.394 -5.597 -47.859 1.00 62.41 212 GLN A N 1
ATOM 1701 C CA . GLN A 1 212 ? 21.558 -5.187 -48.996 1.00 62.41 212 GLN A CA 1
ATOM 1702 C C . GLN A 1 212 ? 22.142 -3.974 -49.730 1.00 62.41 212 GLN A C 1
ATOM 1704 O O . GLN A 1 212 ? 22.215 -3.972 -50.960 1.00 62.41 212 GLN A O 1
ATOM 1709 N N . ASP A 1 213 ? 22.637 -2.984 -48.987 1.00 54.66 213 ASP A N 1
ATOM 1710 C CA . ASP A 1 213 ? 23.262 -1.794 -49.570 1.00 54.66 213 ASP A CA 1
ATOM 1711 C C . ASP A 1 213 ? 24.559 -2.155 -50.317 1.00 54.66 213 ASP A C 1
ATOM 1713 O O . ASP A 1 213 ? 24.784 -1.690 -51.434 1.00 54.66 213 ASP A O 1
ATOM 1717 N N . ARG A 1 214 ? 25.380 -3.068 -49.770 1.00 56.47 214 ARG A N 1
ATOM 1718 C CA . ARG A 1 214 ? 26.597 -3.566 -50.443 1.00 56.47 214 ARG A CA 1
ATOM 1719 C C . ARG A 1 214 ? 26.311 -4.350 -51.723 1.00 56.47 214 ARG A C 1
ATOM 1721 O O . ARG A 1 214 ? 27.028 -4.173 -52.704 1.00 56.47 214 ARG A O 1
ATOM 1728 N N . GLN A 1 215 ? 25.278 -5.195 -51.733 1.00 61.38 215 GLN A N 1
ATOM 1729 C CA . GLN A 1 215 ? 24.856 -5.894 -52.955 1.00 61.38 215 GLN A CA 1
ATOM 1730 C C . GLN A 1 215 ? 24.350 -4.923 -54.023 1.00 61.38 215 GLN A C 1
ATOM 1732 O O . GLN A 1 215 ? 24.652 -5.097 -55.198 1.00 61.38 215 GLN A O 1
ATOM 1737 N N . THR A 1 216 ? 23.627 -3.882 -53.616 1.00 52.97 216 THR A N 1
ATOM 1738 C CA . THR A 1 216 ? 23.097 -2.869 -54.538 1.00 52.97 216 THR A CA 1
ATOM 1739 C C . THR A 1 216 ? 24.219 -2.042 -55.171 1.00 52.97 216 THR A C 1
ATOM 1741 O O . THR A 1 216 ? 24.183 -1.791 -56.370 1.00 52.97 216 THR A O 1
ATOM 1744 N N . ILE A 1 217 ? 25.254 -1.685 -54.403 1.00 51.62 217 ILE A N 1
ATOM 1745 C CA . ILE A 1 217 ? 26.448 -0.992 -54.919 1.00 51.62 217 ILE A CA 1
ATOM 1746 C C . ILE A 1 217 ? 27.220 -1.886 -55.902 1.00 51.62 217 ILE A C 1
ATOM 1748 O O . ILE A 1 217 ? 27.556 -1.442 -56.994 1.00 51.62 217 ILE A O 1
ATOM 1752 N N . SER A 1 218 ? 27.411 -3.168 -55.573 1.00 61.41 218 SER A N 1
ATOM 1753 C CA . SER A 1 218 ? 28.092 -4.132 -56.452 1.00 61.41 218 SER A CA 1
ATOM 1754 C C . SER A 1 218 ? 27.383 -4.364 -57.792 1.00 61.41 218 SER A C 1
ATOM 1756 O O . SER A 1 218 ? 28.048 -4.756 -58.744 1.00 61.41 218 SER A O 1
ATOM 1758 N N . LEU A 1 219 ? 26.062 -4.173 -57.861 1.00 56.75 219 LEU A N 1
ATOM 1759 C CA . LEU A 1 219 ? 25.263 -4.303 -59.087 1.00 56.75 219 LEU A CA 1
ATOM 1760 C C . LEU A 1 219 ? 25.259 -3.028 -59.945 1.00 56.75 219 LEU A C 1
ATOM 1762 O O . LEU A 1 219 ? 24.861 -3.075 -61.102 1.00 56.75 219 LEU A O 1
ATOM 1766 N N . LEU A 1 220 ? 25.653 -1.887 -59.374 1.00 47.53 220 LEU A N 1
ATOM 1767 C CA . LEU A 1 220 ? 25.770 -0.608 -60.082 1.00 47.53 220 LEU A CA 1
ATOM 1768 C C . LEU A 1 220 ? 27.180 -0.384 -60.654 1.00 47.53 220 LEU A C 1
ATOM 1770 O O . LEU A 1 220 ? 27.354 0.463 -61.525 1.00 47.53 220 LEU A O 1
ATOM 1774 N N . GLU A 1 221 ? 28.173 -1.129 -60.163 1.00 57.03 221 GLU A N 1
ATOM 1775 C CA . GLU A 1 221 ? 29.572 -1.094 -60.615 1.00 57.03 221 GLU A CA 1
ATOM 1776 C C . GLU A 1 221 ? 29.916 -2.199 -61.642 1.00 57.03 221 GLU A C 1
ATOM 1778 O O . GLU A 1 221 ? 31.050 -2.255 -62.121 1.00 57.03 221 GLU A O 1
ATOM 1783 N N . SER A 1 222 ? 28.947 -3.060 -61.985 1.00 46.38 222 SER A N 1
ATOM 1784 C CA . SER A 1 222 ? 29.030 -4.145 -62.982 1.00 46.38 222 SER A CA 1
ATOM 1785 C C . SER A 1 222 ? 28.264 -3.816 -64.257 1.00 46.38 222 SER A C 1
ATOM 1787 O O . SER A 1 222 ? 28.807 -4.071 -65.354 1.00 46.38 222 SER A O 1
#

Nearest PDB structures (foldseek):
  4ilo-assembly1_A  TM=4.122E-01  e=2.940E-01  Chlamydia trachomatis L2/434/Bu
  7jh6-assembly4_D  TM=2.194E-01  e=7.805E-01  synthetic construct
  6mrt-assembly1_A  TM=2.014E-01  e=9.962E-01  Escherichia coli K-12
  7sqc-assembly1_1K  TM=3.218E-01  e=6.064E+00  Chlamydomonas reinhardtii

pLDDT: mean 74.32, std 14.59, range [34.47, 94.19]

Secondary structure (DSSP, 8-state):
----HHHHHHHHHHHHHHHHHHHHHIIIIIHHHHHHHHHHHHHHHHHHHTS-HHHHHHHHHHHHHHHHHHHHHHHHHHHHHHHHHHHHHSS-HHHHHHHHTTS-HHHHHHHHHHHHHHHHHHHHHHHHHHHHHHHHHHHHHHHHHHHHHHHS--HHHHHHHHHHHHHHHHHHHHHHHHHHHHHHHHHHHHHTS-S-TTS-HHHHHHHHHHHHHHHHHHHH--

Solvent-accessible surface area (backbone atoms only — not comparable to full-atom values): 12175 Å² total; per-residue (Å²): 134,88,75,62,64,68,60,43,54,50,51,49,52,52,50,51,50,48,53,52,49,51,53,48,45,39,58,75,52,48,48,60,51,55,49,54,52,43,48,52,54,35,55,53,45,56,59,58,71,73,50,53,72,68,57,41,66,78,37,28,60,62,51,20,51,49,32,45,50,52,23,54,52,37,48,52,49,38,53,52,52,51,55,51,54,49,62,77,65,65,76,71,66,73,62,54,51,62,57,42,44,74,80,46,75,65,53,34,51,54,50,50,53,50,51,49,53,52,52,52,50,49,53,51,50,53,53,47,46,56,49,39,54,53,51,26,52,48,27,55,50,49,22,50,52,33,46,50,44,57,78,51,79,47,68,68,61,52,48,53,51,52,58,56,49,62,69,53,39,62,56,52,48,49,53,37,52,52,50,54,56,54,46,55,58,51,48,60,66,52,68,72,57,69,94,65,86,71,74,48,62,64,62,52,46,48,52,53,49,58,50,52,54,51,53,54,52,59,65,74,77,106